Protein AF-A0A941XC63-F1 (afdb_monomer_lite)

Foldseek 3Di:
DVVVVVVVVVVVVVVPPPPVVPDDPDAAAEEEEAQVNDDDVLVQVVVLVLVVVCCVPVVHRHDSGHYYDYLLDPCQLVHQEYEYEDQPQRDDDPSSLVSLVVSLVSNHAYEYEHQNLDDDDNVVSVCVSPVPWDKDFDDCPHQLQPAPDHDDPPDDDPCVLLPRRDTWMFTDDPNATRYTYGYGHQDFDQDPVRDGHDPDDPPVSNSSSVSSNVVSSVVD

Sequence (220 aa):
MEDILKILLVVALFAFIPRWIWGQKTKQKIALLKQKGIENEKVKGYWIHLISFYNKNLGSDFARIPVWVDTADRIIFEYPFVYAESEGTPVFSPGEIHNLQEYTEAGGFLQIHNTVGKSEDFSPVLSKLFPQEKQIKIGWEHPIFNQSYKFPEDFPCLQQLYKNAPPVWGIIKEERLCIFYEEFKTEAVQKQNGETFNIQPVSEEIRKIEANIVNYAFSN

pLDDT: mean 82.33, std 14.17, range [38.78, 97.19]

Secondary structure (DSSP, 8-state):
-HHHHHHHHHHHHHHHS-GGGG-----B--EEEEBTTB--HHHHHHHHHHHHHHHHHT---B-SS-EEEETTSGGGGG-SEEEEEESSS----HHHHHHHHHHHHTT-EEEEEESS------HHHHHHH-TTSEEEE--TTSGGGSSSS---TTSPPHHHHTTSPPPPEEEEETTEEEEEEEE-----PPPTTS---------HHHHHHHHHHHHHHHH-

Radius of gyration: 21.12 Å; chains: 1; bounding box: 48×40×78 Å

Structure (mmCIF, N/CA/C/O backbone):
data_AF-A0A941XC63-F1
#
_entry.id   AF-A0A941XC63-F1
#
loop_
_atom_site.group_PDB
_atom_site.id
_atom_site.type_symbol
_atom_site.label_atom_id
_atom_site.label_alt_id
_atom_site.label_comp_id
_atom_site.label_asym_id
_atom_site.label_entity_id
_atom_site.label_seq_id
_atom_site.pdbx_PDB_ins_code
_atom_site.Cartn_x
_atom_site.Cartn_y
_atom_site.Cartn_z
_atom_site.occupancy
_atom_site.B_iso_or_equiv
_atom_site.auth_seq_id
_atom_site.auth_comp_id
_atom_site.auth_asym_id
_atom_site.auth_atom_id
_atom_site.pdbx_PDB_model_num
ATOM 1 N N . MET A 1 1 ? -11.763 -13.898 -57.794 1.00 72.50 1 MET A N 1
ATOM 2 C CA . MET A 1 1 ? -11.342 -15.109 -57.045 1.00 72.50 1 MET A CA 1
ATOM 3 C C . MET A 1 1 ? -9.988 -14.885 -56.380 1.00 72.50 1 MET A C 1
ATOM 5 O O . MET A 1 1 ? -9.853 -15.171 -55.200 1.00 72.50 1 MET A O 1
ATOM 9 N N . GLU A 1 2 ? -9.026 -14.305 -57.101 1.00 84.44 2 GLU A N 1
ATOM 10 C CA . GLU A 1 2 ? -7.686 -13.984 -56.589 1.00 84.44 2 GLU A CA 1
ATOM 11 C C . GLU A 1 2 ? -7.692 -13.030 -55.378 1.00 84.44 2 GLU A C 1
ATOM 13 O O . GLU A 1 2 ? -6.981 -13.265 -54.405 1.00 84.44 2 GLU A O 1
ATOM 18 N N . ASP A 1 3 ? -8.557 -12.011 -55.378 1.00 83.56 3 ASP A N 1
ATOM 19 C CA . ASP A 1 3 ? -8.642 -11.049 -54.266 1.00 83.56 3 ASP A CA 1
ATOM 20 C C . ASP A 1 3 ? -9.234 -11.658 -52.990 1.00 83.56 3 ASP A C 1
ATOM 22 O O . ASP A 1 3 ? -8.788 -11.362 -51.885 1.00 83.56 3 ASP A O 1
ATOM 26 N N . ILE A 1 4 ? -10.184 -12.586 -53.138 1.00 86.62 4 ILE A N 1
ATOM 27 C CA . ILE A 1 4 ? -10.767 -13.331 -52.013 1.00 86.62 4 ILE A CA 1
ATOM 28 C C . ILE A 1 4 ? -9.700 -14.234 -51.384 1.00 86.62 4 ILE A C 1
ATOM 30 O O . ILE A 1 4 ? -9.597 -14.310 -50.162 1.00 86.62 4 ILE A O 1
ATOM 34 N N . LEU A 1 5 ? -8.862 -14.868 -52.210 1.00 84.69 5 LEU A N 1
ATOM 35 C CA . LEU A 1 5 ? -7.765 -15.706 -51.733 1.00 84.69 5 LEU A CA 1
ATOM 36 C C . LEU A 1 5 ? -6.720 -14.881 -50.967 1.00 84.69 5 LEU A C 1
ATOM 38 O O . LEU A 1 5 ? -6.282 -15.311 -49.904 1.00 84.69 5 LEU A O 1
ATOM 42 N N . LYS A 1 6 ? -6.376 -13.677 -51.448 1.00 84.12 6 LYS A N 1
ATOM 43 C CA . LYS A 1 6 ? -5.461 -12.747 -50.757 1.00 84.12 6 LYS A CA 1
ATOM 44 C C . LYS A 1 6 ? -6.011 -12.305 -49.397 1.00 84.12 6 LYS A C 1
ATOM 46 O O . LYS A 1 6 ? -5.277 -12.326 -48.413 1.00 84.12 6 LYS A O 1
ATOM 51 N N . ILE A 1 7 ? -7.300 -11.967 -49.320 1.00 85.94 7 ILE A N 1
ATOM 52 C CA . ILE A 1 7 ? -7.956 -11.566 -48.063 1.00 85.94 7 ILE A CA 1
ATOM 53 C C . ILE A 1 7 ? -7.966 -12.722 -47.054 1.00 85.94 7 ILE A C 1
ATOM 55 O O . ILE A 1 7 ? -7.601 -12.525 -45.896 1.00 85.94 7 ILE A O 1
ATOM 59 N N . LEU A 1 8 ? -8.315 -13.938 -47.487 1.00 87.75 8 LEU A N 1
ATOM 60 C CA . LEU A 1 8 ? -8.303 -15.122 -46.619 1.00 87.75 8 LEU A CA 1
ATOM 61 C C . LEU A 1 8 ? -6.898 -15.438 -46.090 1.00 87.75 8 LEU A C 1
ATOM 63 O O . LEU A 1 8 ? -6.756 -15.832 -44.935 1.00 87.75 8 LEU A O 1
ATOM 67 N N . LEU A 1 9 ? -5.862 -15.209 -46.900 1.00 85.62 9 LEU A N 1
ATOM 68 C CA . LEU A 1 9 ? -4.466 -15.405 -46.508 1.00 85.62 9 LEU A CA 1
ATOM 69 C C . LEU A 1 9 ? -4.024 -14.393 -45.437 1.00 85.62 9 LEU A C 1
ATOM 71 O O . LEU A 1 9 ? -3.363 -14.773 -44.474 1.00 85.62 9 LEU A O 1
ATOM 75 N N . VAL A 1 10 ? -4.447 -13.129 -45.545 1.00 83.81 10 VAL A N 1
ATOM 76 C CA . VAL A 1 10 ? -4.176 -12.093 -44.530 1.00 83.81 10 VAL A CA 1
ATOM 77 C C . VAL A 1 10 ? -4.929 -12.375 -43.226 1.00 83.81 10 VAL A C 1
ATOM 79 O O . VAL A 1 10 ? -4.343 -12.279 -42.150 1.00 83.81 10 VAL A O 1
ATOM 82 N N . VAL A 1 11 ? -6.200 -12.780 -43.295 1.00 84.75 11 VAL A N 1
ATOM 83 C CA . VAL A 1 11 ? -6.981 -13.151 -42.101 1.00 84.75 11 VAL A CA 1
ATOM 84 C C . VAL A 1 11 ? -6.388 -14.383 -41.416 1.00 84.75 11 VAL A C 1
ATOM 86 O O . VAL A 1 11 ? -6.258 -14.392 -40.194 1.00 84.75 11 VAL A O 1
ATOM 89 N N . ALA A 1 12 ? -5.962 -15.391 -42.183 1.00 83.00 12 ALA A N 1
ATOM 90 C CA . ALA A 1 12 ? -5.259 -16.551 -41.645 1.00 83.00 12 ALA A CA 1
ATOM 91 C C . ALA A 1 12 ? -3.939 -16.140 -40.973 1.00 83.00 12 ALA A C 1
ATOM 93 O O . ALA A 1 12 ? -3.675 -16.559 -39.850 1.00 83.00 12 ALA A O 1
ATOM 94 N N . LEU A 1 13 ? -3.150 -15.254 -41.589 1.00 79.62 13 LEU A N 1
ATOM 95 C CA . LEU A 1 13 ? -1.926 -14.731 -40.975 1.00 79.62 13 LEU A CA 1
ATOM 96 C C . LEU A 1 13 ? -2.207 -14.074 -39.615 1.00 79.62 13 LEU A C 1
ATOM 98 O O . LEU A 1 13 ? -1.522 -14.392 -38.652 1.00 79.62 13 LEU A O 1
ATOM 102 N N . PHE A 1 14 ? -3.249 -13.249 -39.482 1.00 73.94 14 PHE A N 1
ATOM 103 C CA . PHE A 1 14 ? -3.604 -12.641 -38.190 1.00 73.94 14 PHE A CA 1
ATOM 104 C C . PHE A 1 14 ? -4.237 -13.613 -37.181 1.00 73.94 14 PHE A C 1
ATOM 106 O O . PHE A 1 14 ? -4.051 -13.437 -35.978 1.00 73.94 14 PHE A O 1
ATOM 113 N N . ALA A 1 15 ? -4.944 -14.650 -37.638 1.00 76.19 15 ALA A N 1
ATOM 114 C CA . ALA A 1 15 ? -5.526 -15.680 -36.773 1.00 76.19 15 ALA A CA 1
ATOM 115 C C . ALA A 1 15 ? -4.481 -16.667 -36.221 1.00 76.19 15 ALA A C 1
ATOM 117 O O . ALA A 1 15 ? -4.692 -17.243 -35.153 1.00 76.19 15 ALA A O 1
ATOM 118 N N . PHE A 1 16 ? -3.359 -16.846 -36.930 1.00 73.00 16 PHE A N 1
ATOM 119 C CA . PHE A 1 16 ? -2.284 -17.773 -36.564 1.00 73.00 16 PHE A CA 1
ATOM 120 C C . PHE A 1 16 ? -1.022 -17.098 -36.012 1.00 73.00 16 PHE A C 1
ATOM 122 O O . PHE A 1 16 ? -0.114 -17.818 -35.596 1.00 73.00 16 PHE A O 1
ATOM 129 N N . ILE A 1 17 ? -0.944 -15.760 -35.942 1.00 73.25 17 ILE A N 1
ATOM 130 C C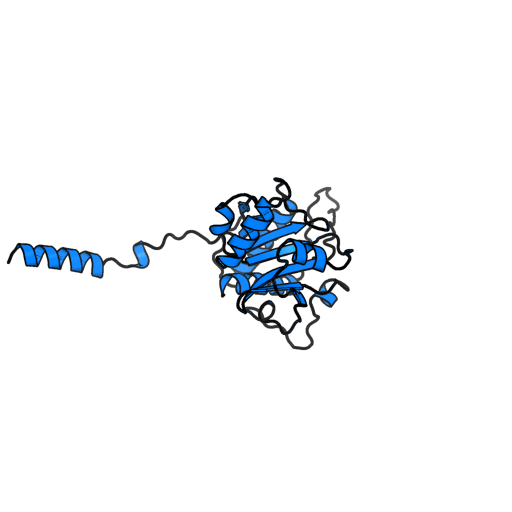A . ILE A 1 17 ? 0.101 -15.099 -35.143 1.00 73.25 17 ILE A CA 1
ATOM 131 C C . ILE A 1 17 ? -0.113 -15.515 -33.679 1.00 73.25 17 ILE A C 1
ATOM 133 O O . ILE A 1 17 ? -1.158 -15.200 -33.100 1.00 73.25 17 ILE A O 1
ATOM 137 N N . PRO A 1 18 ? 0.848 -16.216 -33.049 1.00 70.31 18 PRO A N 1
ATOM 138 C CA . PRO A 1 18 ? 0.725 -16.587 -31.652 1.00 70.31 18 PRO A CA 1
ATOM 139 C C . PRO A 1 18 ? 0.557 -15.317 -30.819 1.00 70.31 18 PRO A C 1
ATOM 141 O O . PRO A 1 18 ? 1.455 -14.475 -30.772 1.00 70.31 18 PRO A O 1
ATOM 144 N N . ARG A 1 19 ? -0.579 -15.190 -30.122 1.00 60.25 19 ARG A N 1
ATOM 145 C CA . ARG A 1 19 ? -0.866 -14.067 -29.207 1.00 60.25 19 ARG A CA 1
ATOM 146 C C . ARG A 1 19 ? 0.222 -13.856 -28.143 1.00 60.25 19 ARG A C 1
ATOM 148 O O . ARG A 1 19 ? 0.289 -12.796 -27.537 1.00 60.25 19 ARG A O 1
ATOM 155 N N . TRP A 1 20 ? 1.096 -14.840 -27.937 1.00 61.03 20 TRP A N 1
ATOM 156 C CA . TRP A 1 20 ? 2.243 -14.771 -27.033 1.00 61.03 20 TRP A CA 1
ATOM 157 C C . TRP A 1 20 ? 3.394 -13.890 -27.545 1.00 61.03 20 TRP A C 1
ATOM 159 O O . TRP A 1 20 ? 4.229 -13.485 -26.743 1.00 61.03 20 TRP A O 1
ATOM 169 N N . ILE A 1 21 ? 3.441 -13.556 -28.843 1.00 60.66 21 ILE A N 1
ATOM 170 C CA . ILE A 1 21 ? 4.484 -12.685 -29.421 1.00 60.66 21 ILE A CA 1
ATOM 171 C C . ILE A 1 21 ? 4.270 -11.209 -29.032 1.00 60.66 21 ILE A C 1
ATOM 173 O O . ILE A 1 21 ? 5.222 -10.433 -29.017 1.00 60.66 21 ILE A O 1
ATOM 177 N N . TRP A 1 22 ? 3.050 -10.816 -28.653 1.00 57.00 22 TRP A N 1
ATOM 178 C CA . TRP A 1 22 ? 2.721 -9.436 -28.268 1.00 57.00 22 TRP A CA 1
ATOM 179 C C . TRP A 1 22 ? 2.687 -9.176 -26.760 1.00 57.00 22 TRP A C 1
ATOM 181 O O . TRP A 1 22 ? 2.386 -8.060 -26.341 1.00 57.00 22 TRP A O 1
ATOM 191 N N . GLY A 1 23 ? 3.037 -10.159 -25.929 1.00 52.00 23 GLY A N 1
ATOM 192 C CA . GLY A 1 23 ? 3.236 -9.909 -24.507 1.00 52.00 23 GLY A CA 1
ATOM 193 C C . GLY A 1 23 ? 4.538 -9.145 -24.289 1.00 52.00 23 GLY A C 1
ATOM 194 O O . GLY A 1 23 ? 5.608 -9.756 -24.261 1.00 52.00 23 GLY A O 1
ATOM 195 N N . GLN A 1 24 ? 4.479 -7.823 -24.109 1.00 55.12 24 GLN A N 1
ATOM 196 C CA . GLN A 1 24 ? 5.607 -7.121 -23.502 1.00 55.12 24 GLN A CA 1
ATOM 197 C C . GLN A 1 24 ? 5.815 -7.719 -22.107 1.00 55.12 24 GLN A C 1
ATOM 199 O O . GLN A 1 24 ? 4.950 -7.614 -21.242 1.00 55.12 24 GLN A O 1
ATOM 204 N N . LYS A 1 25 ? 6.962 -8.366 -21.874 1.00 56.31 25 LYS A N 1
ATOM 205 C CA . LYS A 1 25 ? 7.392 -8.770 -20.527 1.00 56.31 25 LYS A CA 1
ATOM 206 C C . LYS A 1 25 ? 7.858 -7.537 -19.747 1.00 56.31 25 LYS A C 1
ATOM 208 O O . LYS A 1 25 ? 9.024 -7.434 -19.367 1.00 56.31 25 LYS A O 1
ATOM 213 N N . THR A 1 26 ? 6.979 -6.561 -19.555 1.00 71.31 26 THR A N 1
ATOM 214 C CA . THR A 1 26 ? 7.219 -5.471 -18.613 1.00 71.31 26 THR A CA 1
ATOM 215 C C . THR A 1 26 ? 6.869 -5.985 -17.230 1.00 71.31 26 THR A C 1
ATOM 217 O O . THR A 1 26 ? 5.712 -6.275 -16.942 1.00 71.31 26 THR A O 1
ATOM 220 N N . LYS A 1 27 ? 7.885 -6.128 -16.377 1.00 84.00 27 LYS A N 1
ATOM 221 C CA . LYS A 1 27 ? 7.674 -6.477 -14.973 1.00 84.00 27 LYS A CA 1
ATOM 222 C C . LYS A 1 27 ? 6.834 -5.395 -14.301 1.00 84.00 27 LYS A C 1
ATOM 224 O O . LYS A 1 27 ? 7.144 -4.209 -14.446 1.00 84.00 27 LYS A O 1
ATOM 229 N N . GLN A 1 28 ? 5.836 -5.810 -13.530 1.00 90.12 28 GLN A N 1
ATOM 230 C CA . GLN A 1 28 ? 5.008 -4.901 -12.744 1.00 90.12 28 GLN A CA 1
ATOM 231 C C . GLN A 1 28 ? 5.878 -4.151 -11.731 1.00 90.12 28 GLN A C 1
ATOM 233 O O . GLN A 1 28 ? 6.737 -4.755 -11.088 1.00 90.12 28 GLN A O 1
ATOM 238 N N . LYS A 1 29 ? 5.687 -2.843 -11.567 1.00 94.00 29 LYS A N 1
ATOM 239 C CA . LYS A 1 29 ? 6.445 -2.058 -10.581 1.00 94.00 29 LYS A CA 1
ATOM 240 C C . LYS A 1 29 ? 5.560 -1.691 -9.397 1.00 94.00 29 LYS A C 1
ATOM 242 O O . LYS A 1 29 ? 4.357 -1.508 -9.561 1.00 94.00 29 LYS A O 1
ATOM 247 N N . ILE A 1 30 ? 6.189 -1.570 -8.232 1.00 96.19 30 ILE A N 1
ATOM 248 C CA . ILE A 1 30 ? 5.598 -0.957 -7.042 1.00 96.19 30 ILE A CA 1
ATOM 249 C C . ILE A 1 30 ? 5.903 0.539 -7.082 1.00 96.19 30 ILE A C 1
ATOM 251 O O . ILE A 1 30 ? 7.067 0.912 -7.264 1.00 96.19 30 ILE A O 1
ATOM 255 N N . ALA A 1 31 ? 4.878 1.371 -6.916 1.00 97.19 31 ALA A N 1
ATOM 256 C CA . ALA A 1 31 ? 5.024 2.817 -6.855 1.00 97.19 31 ALA A CA 1
ATOM 257 C C . ALA A 1 31 ? 5.105 3.305 -5.404 1.00 97.19 31 ALA A C 1
ATOM 259 O O . ALA A 1 31 ? 4.339 2.872 -4.544 1.00 97.19 31 ALA A O 1
ATOM 260 N N . LEU A 1 32 ? 6.039 4.216 -5.147 1.00 96.44 32 LEU A N 1
ATOM 261 C CA . LEU A 1 32 ? 6.250 4.882 -3.869 1.00 96.44 32 LEU A CA 1
ATOM 262 C C . LEU A 1 32 ? 5.914 6.357 -4.032 1.00 96.44 32 LEU A C 1
ATOM 264 O O . LEU A 1 32 ? 6.438 7.022 -4.929 1.00 96.44 32 LEU A O 1
ATOM 268 N N . LEU A 1 33 ? 5.054 6.869 -3.166 1.00 94.19 33 LEU A N 1
ATOM 269 C CA . LEU A 1 33 ? 4.622 8.253 -3.205 1.00 94.19 33 LEU A CA 1
ATOM 270 C C . LEU A 1 33 ? 5.709 9.169 -2.639 1.00 94.19 33 LEU A C 1
ATOM 272 O O . LEU A 1 33 ? 6.195 8.961 -1.524 1.00 94.19 33 LEU A O 1
ATOM 276 N N . LYS A 1 34 ? 6.073 10.206 -3.392 1.00 92.38 34 LYS A N 1
ATOM 277 C CA . LYS A 1 34 ? 6.921 11.294 -2.902 1.00 92.38 34 LYS A CA 1
ATOM 278 C C . LYS A 1 34 ? 6.133 12.141 -1.913 1.00 92.38 34 LYS A C 1
ATOM 280 O O . LYS A 1 34 ? 5.090 12.692 -2.251 1.00 92.38 34 LYS A O 1
ATOM 285 N N . GLN A 1 35 ? 6.663 12.319 -0.710 1.00 81.62 35 GLN A N 1
ATOM 286 C CA . GLN A 1 35 ? 6.082 13.249 0.257 1.00 81.62 35 GLN A CA 1
ATOM 287 C C . GLN A 1 35 ? 6.671 14.636 0.022 1.00 81.62 35 GLN A C 1
ATOM 289 O O . GLN A 1 35 ? 7.868 14.840 0.222 1.00 81.62 35 GLN A O 1
ATOM 294 N N . LYS A 1 36 ? 5.847 15.595 -0.421 1.00 80.50 36 LYS A N 1
ATOM 295 C CA . LYS A 1 36 ? 6.289 16.969 -0.745 1.00 80.50 36 LYS A CA 1
ATOM 296 C C . LYS A 1 36 ? 7.478 16.992 -1.723 1.00 80.50 36 LYS A C 1
ATOM 298 O O . LYS A 1 36 ? 8.416 17.769 -1.553 1.00 80.50 36 LYS A O 1
ATOM 303 N N . GLY A 1 37 ? 7.464 16.092 -2.710 1.00 83.62 37 GLY A N 1
ATOM 304 C CA . GLY A 1 37 ? 8.530 15.936 -3.706 1.00 83.62 37 GLY A CA 1
ATOM 305 C C . GLY A 1 37 ? 9.797 15.219 -3.215 1.00 83.62 37 GLY A C 1
ATOM 306 O O . GLY A 1 37 ? 10.745 15.081 -3.987 1.00 83.62 37 GLY A O 1
ATOM 307 N N . ILE A 1 38 ? 9.836 14.748 -1.963 1.00 86.44 38 ILE A N 1
ATOM 308 C CA . ILE A 1 38 ? 11.013 14.108 -1.362 1.00 86.44 38 ILE A CA 1
ATOM 309 C C . ILE A 1 38 ? 10.945 12.586 -1.533 1.00 86.44 38 ILE A C 1
ATOM 311 O O . ILE A 1 38 ? 9.939 11.948 -1.224 1.00 86.44 38 ILE A O 1
ATOM 315 N N . GLU A 1 39 ? 12.054 12.007 -1.996 1.00 91.75 39 GLU A N 1
ATOM 316 C CA . GLU A 1 39 ? 12.274 10.562 -2.090 1.00 91.75 39 GLU A CA 1
ATOM 317 C C . GLU A 1 39 ? 12.935 10.046 -0.802 1.00 91.75 39 GLU A C 1
ATOM 319 O O . GLU A 1 39 ? 14.005 10.513 -0.406 1.00 91.75 39 GLU A O 1
ATOM 324 N N . ASN A 1 40 ? 12.311 9.070 -0.139 1.00 88.06 40 ASN A N 1
ATOM 325 C CA . ASN A 1 40 ? 12.832 8.470 1.091 1.00 88.06 40 ASN A CA 1
ATOM 326 C C . ASN A 1 40 ? 13.582 7.158 0.788 1.00 88.06 40 ASN A C 1
ATOM 328 O O . ASN A 1 40 ? 12.980 6.091 0.649 1.00 88.06 40 ASN A O 1
ATOM 332 N N . GLU A 1 41 ? 14.917 7.207 0.721 1.00 86.62 41 GLU A N 1
ATOM 333 C CA . GLU A 1 41 ? 15.747 6.028 0.406 1.00 86.62 41 GLU A CA 1
ATOM 334 C C . GLU A 1 41 ? 15.572 4.865 1.403 1.00 86.62 41 GLU A C 1
ATOM 336 O O . GLU A 1 41 ? 15.757 3.705 1.030 1.00 86.62 41 GLU A O 1
ATOM 341 N N . LYS A 1 42 ? 15.143 5.127 2.648 1.00 83.81 42 LYS A N 1
ATOM 342 C CA . LYS A 1 42 ? 14.830 4.055 3.610 1.00 83.81 42 LYS A CA 1
ATOM 343 C C . LYS A 1 42 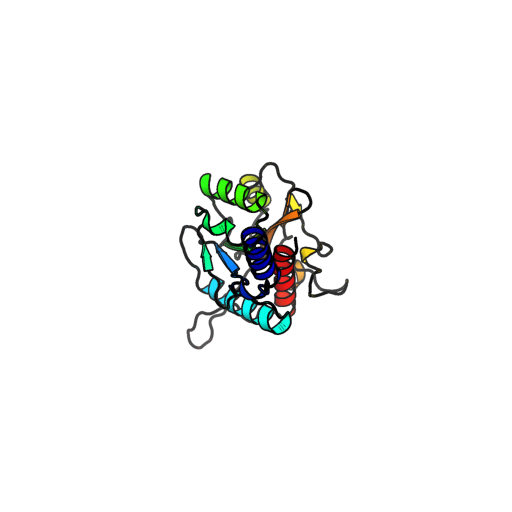? 13.599 3.261 3.173 1.00 83.81 42 LYS A C 1
ATOM 345 O O . LYS A 1 42 ? 13.627 2.032 3.190 1.00 83.81 42 LYS A O 1
ATOM 350 N N . VAL A 1 43 ? 12.553 3.958 2.725 1.00 87.38 43 VAL A N 1
ATOM 351 C CA . VAL A 1 43 ? 11.324 3.348 2.189 1.00 87.38 43 VAL A CA 1
ATOM 352 C C . VAL A 1 43 ? 11.631 2.569 0.914 1.00 87.38 43 VAL A C 1
ATOM 354 O O . VAL A 1 43 ? 11.171 1.448 0.734 1.00 87.38 43 VAL A O 1
ATOM 357 N N . LYS A 1 44 ? 12.483 3.099 0.040 1.00 90.25 44 LYS A N 1
ATOM 358 C CA . LYS A 1 44 ? 12.931 2.355 -1.143 1.00 90.25 44 LYS A CA 1
ATOM 359 C C . LYS A 1 44 ? 13.680 1.073 -0.773 1.00 90.25 44 LYS A C 1
ATOM 361 O O . LYS A 1 44 ? 13.407 0.021 -1.350 1.00 90.25 44 LYS A O 1
ATOM 366 N N . GLY A 1 45 ? 14.571 1.135 0.218 1.00 87.44 45 GLY A N 1
ATOM 367 C CA . GLY A 1 45 ? 15.247 -0.039 0.774 1.00 87.44 45 GLY A CA 1
ATOM 368 C C . GLY A 1 45 ? 14.266 -1.089 1.306 1.00 87.44 45 GLY A C 1
ATOM 369 O O . GLY A 1 45 ? 14.404 -2.265 0.968 1.00 87.44 45 GLY A O 1
ATOM 370 N N . TYR A 1 46 ? 13.239 -0.667 2.057 1.00 86.50 46 TYR A N 1
ATOM 371 C CA . TYR A 1 46 ? 12.135 -1.528 2.517 1.00 86.50 46 TYR A CA 1
ATOM 372 C C . TYR A 1 46 ? 11.556 -2.370 1.390 1.00 86.50 46 TYR A C 1
ATOM 374 O O . TYR A 1 46 ? 11.518 -3.601 1.445 1.00 86.50 46 TYR A O 1
ATOM 382 N N . TRP A 1 47 ? 11.136 -1.669 0.340 1.00 91.81 47 TRP A N 1
ATOM 383 C CA . TRP A 1 47 ? 10.366 -2.239 -0.741 1.00 91.81 47 TRP A CA 1
ATOM 384 C C . TRP A 1 47 ? 11.223 -3.134 -1.619 1.00 91.81 47 TRP A C 1
ATOM 386 O O . TRP A 1 47 ? 10.734 -4.161 -2.070 1.00 91.81 47 TRP A O 1
ATOM 396 N N . ILE A 1 48 ? 12.518 -2.849 -1.777 1.00 92.31 48 ILE A N 1
ATOM 397 C CA . ILE A 1 48 ? 13.452 -3.783 -2.423 1.00 92.31 48 ILE A CA 1
ATOM 398 C C . ILE A 1 48 ? 13.483 -5.127 -1.674 1.00 92.31 48 ILE A C 1
ATOM 400 O O . ILE A 1 48 ? 13.467 -6.190 -2.304 1.00 92.31 48 ILE A O 1
ATOM 404 N N . HIS A 1 49 ? 13.494 -5.110 -0.336 1.00 89.94 49 HIS A N 1
ATOM 405 C CA . HIS A 1 49 ? 13.471 -6.338 0.461 1.00 89.94 49 HIS A CA 1
ATOM 406 C C . HIS A 1 49 ? 12.131 -7.080 0.365 1.00 89.94 49 HIS A C 1
ATOM 408 O O . HIS A 1 49 ? 12.140 -8.304 0.200 1.00 89.94 49 HIS A O 1
ATOM 414 N N . LEU A 1 50 ? 11.000 -6.370 0.420 1.00 91.69 50 LEU A N 1
ATOM 415 C CA . LEU A 1 50 ? 9.667 -6.963 0.261 1.00 91.69 50 LEU A CA 1
ATOM 416 C C . LEU A 1 50 ? 9.450 -7.541 -1.139 1.00 91.69 50 LEU A C 1
ATOM 418 O O . LEU A 1 50 ? 9.079 -8.702 -1.268 1.00 91.69 50 LEU A O 1
ATOM 422 N N . ILE A 1 51 ? 9.791 -6.797 -2.191 1.00 93.81 51 ILE A N 1
ATOM 423 C CA . ILE A 1 51 ? 9.726 -7.262 -3.583 1.00 93.81 51 ILE A CA 1
ATOM 424 C C . ILE A 1 51 ? 10.569 -8.526 -3.773 1.00 93.81 51 ILE A C 1
ATOM 426 O O . ILE A 1 51 ? 10.126 -9.486 -4.404 1.00 93.81 51 ILE A O 1
ATOM 430 N N . SER A 1 52 ? 11.783 -8.553 -3.214 1.00 92.50 52 SER A N 1
ATOM 431 C CA . SER A 1 52 ? 12.638 -9.744 -3.244 1.00 92.50 52 SER A CA 1
ATOM 432 C C . SER A 1 52 ? 11.968 -10.936 -2.554 1.00 92.50 52 SER A C 1
ATOM 434 O O . SER A 1 52 ? 11.979 -12.049 -3.084 1.00 92.50 52 SER A O 1
ATOM 436 N N . PHE A 1 53 ? 11.332 -10.701 -1.403 1.00 92.88 53 PHE A N 1
ATOM 437 C CA . PHE A 1 53 ? 10.565 -11.717 -0.690 1.00 92.88 53 PHE A CA 1
ATOM 438 C C . PHE A 1 53 ? 9.364 -12.216 -1.511 1.00 92.88 53 PHE A C 1
ATOM 440 O O . PHE A 1 53 ? 9.198 -13.431 -1.626 1.00 92.88 53 PHE A O 1
ATOM 447 N N . TYR A 1 54 ? 8.579 -11.335 -2.134 1.00 93.69 54 TYR A N 1
ATOM 448 C CA . TYR A 1 54 ? 7.420 -11.715 -2.954 1.00 93.69 54 TYR A CA 1
ATOM 449 C C . TYR A 1 54 ? 7.842 -12.530 -4.174 1.00 93.69 54 TYR A C 1
ATOM 451 O O . TYR A 1 54 ? 7.379 -13.653 -4.362 1.00 93.69 54 TYR A O 1
ATOM 459 N N . ASN A 1 55 ? 8.805 -12.027 -4.947 1.00 94.19 55 ASN A N 1
ATOM 460 C CA . ASN A 1 55 ? 9.294 -12.717 -6.139 1.00 94.19 55 ASN A CA 1
ATOM 461 C C . ASN A 1 55 ? 9.871 -14.102 -5.806 1.00 94.19 55 ASN A C 1
ATOM 463 O O . ASN A 1 55 ? 9.703 -15.045 -6.575 1.00 94.19 55 ASN A O 1
ATOM 467 N N . LYS A 1 56 ? 10.543 -14.245 -4.654 1.00 94.44 56 LYS A N 1
ATOM 468 C CA . LYS A 1 56 ? 11.125 -15.522 -4.224 1.00 94.44 56 LYS A CA 1
ATOM 469 C C . LYS A 1 56 ? 10.080 -16.518 -3.718 1.00 94.44 56 LYS A C 1
ATOM 471 O O . LYS A 1 56 ? 10.176 -17.693 -4.053 1.00 94.44 56 LYS A O 1
ATOM 476 N N . ASN A 1 57 ? 9.150 -16.084 -2.867 1.00 94.06 57 ASN A N 1
ATOM 477 C CA . ASN A 1 57 ? 8.282 -17.000 -2.115 1.00 94.06 57 ASN A CA 1
ATOM 478 C C . ASN A 1 57 ? 6.891 -17.179 -2.731 1.00 94.06 57 ASN A C 1
ATOM 480 O O . ASN A 1 57 ? 6.243 -18.182 -2.453 1.00 94.06 57 ASN A O 1
ATOM 484 N N . LEU A 1 58 ? 6.440 -16.231 -3.554 1.00 91.50 58 LEU A N 1
ATOM 485 C CA . LEU A 1 58 ? 5.131 -16.260 -4.212 1.00 91.50 58 LEU A CA 1
ATOM 486 C C . LEU A 1 58 ? 5.227 -16.428 -5.731 1.00 91.50 58 LEU A C 1
ATOM 488 O O . LEU A 1 58 ? 4.205 -16.563 -6.395 1.00 91.50 58 LEU A O 1
ATOM 492 N N . GLY A 1 59 ? 6.438 -16.401 -6.297 1.00 89.94 59 GLY A N 1
ATOM 493 C CA . GLY A 1 59 ? 6.629 -16.448 -7.747 1.00 89.94 59 GLY A CA 1
ATOM 494 C C . GLY A 1 59 ? 6.115 -15.201 -8.472 1.00 89.94 59 GLY A C 1
ATOM 495 O O . GLY A 1 59 ? 5.897 -15.253 -9.681 1.00 89.94 59 GLY A O 1
ATOM 496 N N . SER A 1 60 ? 5.917 -14.089 -7.754 1.00 90.75 60 SER A N 1
ATOM 497 C CA . SER A 1 60 ? 5.572 -12.795 -8.346 1.00 90.75 60 SER A CA 1
ATOM 498 C C . SER A 1 60 ? 6.645 -12.340 -9.348 1.00 90.75 60 SER A C 1
ATOM 500 O O . SER A 1 60 ? 7.818 -12.704 -9.232 1.00 90.75 60 SER A O 1
ATOM 502 N N . ASP A 1 61 ? 6.258 -11.514 -10.325 1.00 90.75 61 ASP A N 1
ATOM 503 C CA . ASP A 1 61 ? 7.173 -10.970 -11.342 1.00 90.75 61 ASP A CA 1
ATOM 504 C C . ASP A 1 61 ? 7.334 -9.446 -11.227 1.00 90.75 61 ASP A C 1
ATOM 506 O O . ASP A 1 61 ? 7.324 -8.709 -12.217 1.00 90.75 61 ASP A O 1
ATOM 510 N N . PHE A 1 62 ? 7.485 -8.949 -9.997 1.00 94.62 62 PHE A N 1
ATOM 511 C CA . PHE A 1 62 ? 7.713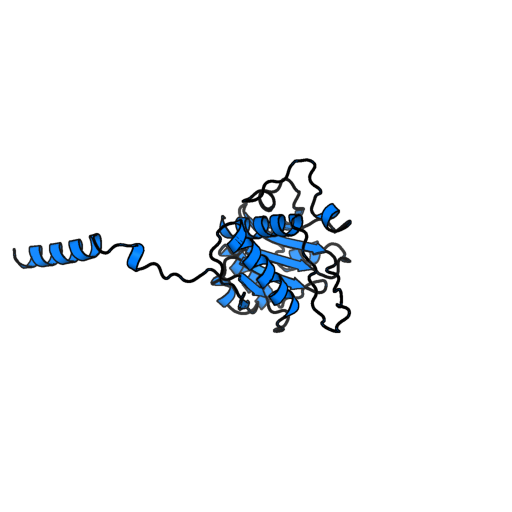 -7.527 -9.767 1.00 94.62 62 PHE A CA 1
ATOM 512 C C . PHE A 1 62 ? 9.120 -7.105 -10.213 1.00 94.62 62 PHE A C 1
ATOM 514 O O . PHE A 1 62 ? 10.112 -7.836 -10.068 1.00 94.62 62 PHE A O 1
ATOM 521 N N . ALA A 1 63 ? 9.241 -5.881 -10.722 1.00 96.12 63 ALA A N 1
ATOM 522 C CA . ALA A 1 63 ? 10.522 -5.235 -10.950 1.00 96.12 63 ALA A CA 1
ATOM 523 C C . ALA A 1 63 ? 11.247 -5.065 -9.613 1.00 96.12 63 ALA A C 1
ATOM 525 O O . ALA A 1 63 ? 10.659 -4.618 -8.638 1.00 96.12 63 ALA A O 1
ATOM 526 N N . ARG A 1 64 ? 12.543 -5.398 -9.572 1.00 94.31 64 ARG A N 1
ATOM 527 C CA . ARG A 1 64 ? 13.331 -5.444 -8.324 1.00 94.31 64 ARG A CA 1
ATOM 528 C C . ARG A 1 64 ? 13.448 -4.103 -7.600 1.00 94.31 64 ARG A C 1
ATOM 530 O O . ARG A 1 64 ? 13.749 -4.091 -6.414 1.00 94.31 64 ARG A O 1
ATOM 537 N N . ILE A 1 65 ? 13.299 -3.004 -8.333 1.00 94.56 65 ILE A N 1
ATOM 538 C CA . ILE A 1 65 ? 13.452 -1.647 -7.821 1.00 94.56 65 ILE A CA 1
ATOM 539 C C . ILE A 1 65 ? 12.093 -0.959 -7.978 1.00 94.56 65 ILE A C 1
ATOM 541 O O . ILE A 1 65 ? 11.570 -0.946 -9.100 1.00 94.56 65 ILE A O 1
ATOM 545 N N . PRO A 1 66 ? 11.518 -0.421 -6.890 1.00 96.12 66 PRO A N 1
ATOM 546 C CA . PRO A 1 66 ? 10.284 0.344 -6.968 1.00 96.12 66 PRO A CA 1
ATOM 547 C C . PRO A 1 66 ? 10.530 1.693 -7.659 1.00 96.12 66 PRO A C 1
ATOM 549 O O . PRO A 1 66 ? 11.673 2.119 -7.841 1.00 96.12 66 PRO A O 1
ATOM 552 N N . VAL A 1 67 ? 9.459 2.372 -8.047 1.00 96.75 67 VAL A N 1
ATOM 553 C CA . VAL A 1 67 ? 9.524 3.680 -8.711 1.00 96.75 67 VAL A CA 1
ATOM 554 C C . VAL A 1 67 ? 8.911 4.754 -7.841 1.00 96.75 67 VAL A C 1
ATOM 556 O O . VAL A 1 67 ? 7.953 4.494 -7.124 1.00 96.75 67 VAL A O 1
ATOM 559 N N . TRP A 1 68 ? 9.455 5.962 -7.916 1.00 97.00 68 TRP A N 1
ATOM 560 C CA . TRP A 1 68 ? 8.865 7.111 -7.250 1.00 97.00 68 TRP A CA 1
ATOM 561 C C . TRP A 1 68 ? 7.844 7.790 -8.149 1.00 97.00 68 TRP A C 1
ATOM 563 O O . TRP A 1 68 ? 8.115 8.025 -9.327 1.00 97.00 68 TRP A O 1
ATOM 573 N N . VAL A 1 69 ? 6.707 8.145 -7.566 1.00 96.12 69 VAL A N 1
ATOM 574 C CA . VAL A 1 69 ? 5.631 8.890 -8.218 1.00 96.12 69 VAL A CA 1
ATOM 575 C C . VAL A 1 69 ? 5.250 10.086 -7.359 1.00 96.12 69 VAL A C 1
ATOM 577 O O . VAL A 1 69 ? 5.380 10.049 -6.136 1.00 96.12 69 VAL A O 1
ATOM 580 N N . ASP A 1 70 ? 4.813 11.162 -7.998 1.00 93.19 70 ASP A N 1
ATOM 581 C CA . ASP A 1 70 ? 4.308 12.339 -7.300 1.00 93.19 70 ASP A CA 1
ATOM 582 C C . ASP A 1 70 ? 2.781 12.274 -7.213 1.00 93.19 70 ASP A C 1
ATOM 584 O O . ASP A 1 70 ? 2.122 11.877 -8.174 1.00 93.19 70 ASP A O 1
ATOM 588 N N . THR A 1 71 ? 2.215 12.664 -6.071 1.00 88.50 71 THR A N 1
ATOM 589 C CA . THR A 1 71 ? 0.765 12.653 -5.842 1.00 88.50 71 THR A CA 1
ATOM 590 C C . THR A 1 71 ? 0.013 13.553 -6.818 1.00 88.50 71 THR A C 1
ATOM 592 O O . THR A 1 71 ? -1.146 13.282 -7.121 1.00 88.50 71 THR A O 1
ATOM 595 N N . ALA A 1 72 ? 0.643 14.621 -7.314 1.00 89.38 72 ALA A N 1
ATOM 596 C CA . ALA A 1 72 ? 0.035 15.530 -8.282 1.00 89.38 72 ALA A CA 1
ATOM 597 C C . ALA A 1 72 ? 0.148 15.036 -9.738 1.00 89.38 72 ALA A C 1
ATOM 599 O O . ALA A 1 72 ? -0.493 15.599 -10.627 1.00 89.38 72 ALA A O 1
ATOM 600 N N . ASP A 1 73 ? 0.963 14.011 -9.999 1.00 93.00 73 ASP A N 1
ATOM 601 C CA . ASP A 1 73 ? 1.206 13.496 -11.343 1.00 93.00 73 ASP A CA 1
ATOM 602 C C . ASP A 1 73 ? 0.158 12.435 -11.725 1.00 93.00 73 ASP A C 1
ATOM 604 O O . ASP A 1 73 ? -0.252 11.592 -10.925 1.00 93.00 73 ASP A O 1
ATOM 608 N N . ARG A 1 74 ? -0.270 12.449 -12.989 1.00 94.00 74 ARG A N 1
ATOM 609 C CA . ARG A 1 74 ? -1.162 11.438 -13.573 1.00 94.00 74 ARG A CA 1
ATOM 610 C C . ARG A 1 74 ? -0.457 10.101 -13.795 1.00 94.00 74 ARG A C 1
ATOM 612 O O . ARG A 1 74 ? -1.130 9.106 -14.048 1.00 94.00 74 ARG A O 1
ATOM 619 N N . ILE A 1 75 ? 0.867 10.041 -13.655 1.00 94.31 75 ILE A N 1
ATOM 620 C CA . ILE A 1 75 ? 1.625 8.789 -13.741 1.00 94.31 75 ILE A CA 1
ATOM 621 C C . ILE A 1 75 ? 1.191 7.756 -12.688 1.00 94.31 75 ILE A C 1
ATOM 623 O O . ILE A 1 75 ? 1.379 6.562 -12.900 1.00 94.31 75 ILE A O 1
ATOM 627 N N . ILE A 1 76 ? 0.569 8.174 -11.572 1.00 94.88 76 ILE A N 1
ATOM 628 C CA . ILE A 1 76 ? 0.066 7.240 -10.548 1.00 94.88 76 ILE A CA 1
ATOM 629 C C . ILE A 1 76 ? -0.942 6.232 -11.121 1.00 94.88 76 ILE A C 1
ATOM 631 O O . ILE A 1 76 ? -0.990 5.099 -10.661 1.00 94.88 76 ILE A O 1
ATOM 635 N N . PHE A 1 77 ? -1.679 6.599 -12.176 1.00 95.56 77 PHE A N 1
ATOM 636 C CA . PHE A 1 77 ? -2.674 5.740 -12.828 1.00 95.56 77 PHE A CA 1
ATOM 637 C C . PHE A 1 77 ? -2.049 4.576 -13.611 1.00 95.56 77 PHE A C 1
ATOM 639 O O . PHE A 1 77 ? -2.753 3.642 -13.987 1.00 95.56 77 PHE A O 1
ATOM 646 N N . GLU A 1 78 ? -0.735 4.596 -13.848 1.00 94.38 78 GLU A N 1
ATOM 647 C CA . GLU A 1 78 ? -0.011 3.468 -14.446 1.00 94.38 78 GLU A CA 1
ATOM 648 C C . GLU A 1 78 ? 0.291 2.355 -13.427 1.00 94.38 78 GLU A C 1
ATOM 650 O O . GLU A 1 78 ? 0.756 1.274 -13.802 1.00 94.38 78 GLU A O 1
ATOM 655 N N . TYR A 1 79 ? 0.042 2.601 -12.137 1.00 95.38 79 TYR A N 1
ATOM 656 C CA . TYR A 1 79 ? 0.376 1.688 -11.053 1.00 95.38 79 TYR A CA 1
ATOM 657 C C . TYR A 1 79 ? -0.882 1.337 -10.257 1.00 95.38 79 TYR A C 1
ATOM 659 O O . TYR A 1 79 ? -1.424 2.203 -9.589 1.00 95.38 79 TYR A O 1
ATOM 667 N N . PRO A 1 80 ? -1.337 0.074 -10.245 1.00 94.44 80 PRO A N 1
ATOM 668 C CA . PRO A 1 80 ? -2.532 -0.322 -9.491 1.00 94.44 80 PRO A CA 1
ATOM 669 C C . PRO A 1 80 ? -2.330 -0.263 -7.967 1.00 94.44 80 PRO A C 1
ATOM 671 O O . PRO A 1 80 ? -3.295 -0.271 -7.211 1.00 94.44 80 PRO A O 1
ATOM 674 N N . PHE A 1 81 ? -1.076 -0.208 -7.511 1.00 96.44 81 PHE A N 1
ATOM 675 C CA . PHE A 1 81 ? -0.707 -0.122 -6.106 1.00 96.44 81 PHE A CA 1
ATOM 676 C C . PHE A 1 81 ? 0.312 1.000 -5.892 1.00 96.44 81 PHE A C 1
ATOM 678 O O . PHE A 1 81 ? 1.386 1.007 -6.509 1.00 96.44 81 PHE A O 1
ATOM 685 N N . VAL A 1 82 ? -0.013 1.903 -4.969 1.00 96.56 82 VAL A N 1
ATOM 686 C CA . VAL A 1 82 ? 0.843 3.005 -4.525 1.00 96.56 82 VAL A CA 1
ATOM 687 C C . VAL A 1 82 ? 1.005 2.920 -3.011 1.00 96.56 82 VAL A C 1
ATOM 689 O O . VAL A 1 82 ? 0.024 2.825 -2.274 1.00 96.56 82 VAL A O 1
ATOM 692 N N . TYR A 1 83 ? 2.249 2.985 -2.545 1.00 95.81 83 TYR A N 1
ATOM 693 C CA . TYR A 1 83 ? 2.583 3.055 -1.128 1.00 95.81 83 TYR A CA 1
ATOM 694 C C . TYR A 1 83 ? 3.029 4.464 -0.745 1.00 95.81 83 TYR A C 1
ATOM 696 O O . TYR A 1 83 ? 3.924 5.032 -1.373 1.00 95.81 83 TYR A O 1
ATOM 704 N N . ALA A 1 84 ? 2.459 5.003 0.323 1.00 91.94 84 ALA A N 1
ATOM 705 C CA . ALA A 1 84 ? 2.833 6.276 0.910 1.00 91.94 84 ALA A CA 1
ATOM 706 C C . ALA A 1 84 ? 3.310 6.063 2.347 1.00 91.94 84 ALA A C 1
ATOM 708 O O . ALA A 1 84 ? 2.585 5.535 3.182 1.00 91.94 84 ALA A O 1
ATOM 709 N N . GLU A 1 85 ? 4.521 6.517 2.650 1.00 88.75 85 GLU A N 1
ATOM 710 C CA . GLU A 1 85 ? 4.990 6.644 4.029 1.00 88.75 85 GLU A CA 1
ATOM 711 C C . GLU A 1 85 ? 4.709 8.060 4.534 1.00 88.75 85 GLU A C 1
ATOM 713 O O . GLU A 1 85 ? 4.765 9.011 3.748 1.00 88.75 85 GLU A O 1
ATOM 718 N N . SER A 1 86 ? 4.408 8.214 5.822 1.00 81.56 86 SER A N 1
ATOM 719 C CA . SER A 1 86 ? 4.300 9.527 6.453 1.00 81.56 86 SER A CA 1
ATOM 720 C C . SER A 1 86 ? 4.868 9.549 7.871 1.00 81.56 86 SER A C 1
ATOM 722 O O . SER A 1 86 ? 4.599 8.678 8.697 1.00 81.56 86 SER A O 1
ATOM 724 N N . GLU A 1 87 ? 5.595 10.620 8.187 1.00 79.44 87 GLU A N 1
ATOM 725 C CA . GLU A 1 87 ? 5.945 10.968 9.562 1.00 79.44 87 GLU A CA 1
ATOM 726 C C . GLU A 1 87 ? 4.780 11.770 10.173 1.00 79.44 87 GLU A C 1
ATOM 728 O O . GLU A 1 87 ? 4.753 13.002 10.138 1.00 79.44 87 GLU A O 1
ATOM 733 N N . GLY A 1 88 ? 3.772 11.065 10.695 1.00 74.62 88 GLY A N 1
ATOM 734 C CA . GLY A 1 88 ? 2.558 11.660 11.256 1.00 74.62 88 GLY A CA 1
ATOM 735 C C . GLY A 1 88 ? 1.462 11.869 10.210 1.00 74.62 88 GLY A C 1
ATOM 736 O O . GLY A 1 88 ? 1.407 11.164 9.202 1.00 74.62 88 GLY A O 1
ATOM 737 N N . THR A 1 89 ? 0.572 12.832 10.459 1.00 74.38 89 THR A N 1
ATOM 738 C CA . THR A 1 89 ? -0.565 13.146 9.583 1.00 74.38 89 THR A CA 1
ATOM 739 C C . THR A 1 89 ? -0.109 13.635 8.206 1.00 74.38 89 THR A C 1
ATOM 741 O O . THR A 1 89 ? 0.444 14.736 8.119 1.00 74.38 89 THR A O 1
ATOM 744 N N . PRO A 1 90 ? -0.358 12.879 7.117 1.00 76.25 90 PRO A N 1
ATOM 745 C CA . PRO A 1 90 ? -0.041 13.334 5.779 1.00 76.25 90 PRO A CA 1
ATOM 746 C C . PRO A 1 90 ? -0.922 14.536 5.429 1.00 76.25 90 PRO A C 1
ATOM 748 O O . PRO A 1 90 ? -2.103 14.610 5.782 1.00 76.25 90 PRO A O 1
ATOM 751 N N . VAL A 1 91 ? -0.324 15.503 4.739 1.00 79.25 91 VAL A N 1
ATOM 752 C CA . VAL A 1 91 ? -0.993 16.730 4.310 1.00 79.25 91 VAL A CA 1
ATOM 753 C C . VAL A 1 91 ? -0.901 16.802 2.801 1.00 79.25 91 VAL A C 1
ATOM 755 O O . VAL A 1 91 ? 0.195 16.894 2.257 1.00 79.25 91 VAL A O 1
ATOM 758 N N . PHE A 1 92 ? -2.063 16.797 2.162 1.00 84.50 92 PHE A N 1
ATOM 759 C CA . PHE A 1 92 ? -2.212 16.886 0.719 1.00 84.50 92 PHE A CA 1
ATOM 760 C C . PHE A 1 92 ? -2.863 18.221 0.353 1.00 84.50 92 PHE A C 1
ATOM 762 O O . PHE A 1 92 ? -3.751 18.716 1.056 1.00 84.50 92 PHE A O 1
ATOM 769 N N . SER A 1 93 ? -2.415 18.816 -0.743 1.00 89.25 93 SER A N 1
ATOM 770 C CA . SER A 1 93 ? -3.073 19.955 -1.375 1.00 89.25 93 SER A CA 1
ATOM 771 C C . SER A 1 93 ? -4.416 19.539 -1.993 1.00 89.25 93 SER A C 1
ATOM 773 O O . SER A 1 93 ? -4.628 18.359 -2.277 1.00 89.25 93 SER A O 1
ATOM 775 N N . PRO A 1 94 ? -5.332 20.485 -2.270 1.00 90.06 94 PRO A N 1
ATOM 776 C CA . PRO A 1 94 ? -6.612 20.161 -2.901 1.00 90.06 94 PRO A CA 1
ATOM 777 C C . PRO A 1 94 ? -6.477 19.406 -4.234 1.00 90.06 94 PRO A C 1
ATOM 779 O O . PRO A 1 94 ? -7.279 18.520 -4.511 1.00 90.06 94 PRO A O 1
ATOM 782 N N . GLY A 1 95 ? -5.452 19.723 -5.035 1.00 91.69 95 GLY A N 1
ATOM 783 C CA . GLY A 1 95 ? -5.186 19.030 -6.299 1.00 91.69 95 GLY A CA 1
ATOM 784 C C . GLY A 1 95 ? -4.715 17.588 -6.099 1.00 91.69 95 GLY A C 1
ATOM 785 O O . GLY A 1 95 ? -5.183 16.693 -6.793 1.00 91.69 95 GLY A O 1
ATOM 786 N N . GLU A 1 96 ? -3.851 17.346 -5.112 1.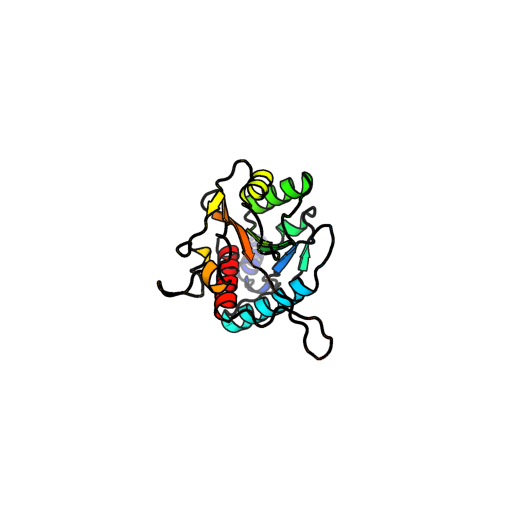00 91.62 96 GLU A N 1
ATOM 787 C CA . GLU A 1 96 ? -3.402 15.994 -4.754 1.00 91.62 96 GLU A CA 1
ATOM 788 C C . GLU A 1 96 ? -4.550 15.145 -4.200 1.00 91.62 96 GLU A C 1
ATOM 790 O O . GLU A 1 96 ? -4.689 13.987 -4.582 1.00 91.62 96 GLU A O 1
ATOM 795 N N . ILE A 1 97 ? -5.409 15.725 -3.351 1.00 90.94 97 ILE A N 1
ATOM 796 C CA . ILE A 1 97 ? -6.612 15.047 -2.843 1.00 90.94 97 ILE A CA 1
ATOM 797 C C . ILE A 1 97 ? -7.503 14.620 -4.011 1.00 90.94 97 ILE A C 1
ATOM 799 O O . ILE A 1 97 ? -7.900 13.461 -4.083 1.00 90.94 97 ILE A O 1
ATOM 803 N N . HIS A 1 98 ? -7.780 15.537 -4.939 1.00 92.25 98 HIS A N 1
ATOM 804 C CA . HIS A 1 98 ? -8.602 15.242 -6.107 1.00 92.25 98 HIS A CA 1
ATOM 805 C C . HIS A 1 98 ? -7.985 14.143 -6.988 1.00 92.25 98 HIS A C 1
ATOM 807 O O . HIS A 1 98 ? -8.682 13.215 -7.387 1.00 92.25 98 HIS A O 1
ATOM 813 N N . ASN A 1 99 ? -6.671 14.182 -7.223 1.00 94.44 99 ASN A N 1
ATOM 814 C CA . ASN A 1 99 ? -5.983 13.163 -8.017 1.00 94.44 99 ASN A CA 1
ATOM 815 C C . ASN A 1 99 ? -6.007 11.778 -7.338 1.00 94.44 99 ASN A C 1
ATOM 817 O O . ASN A 1 99 ? -6.220 10.772 -8.007 1.00 94.44 99 ASN A O 1
ATOM 821 N N . LEU A 1 100 ? -5.849 11.711 -6.008 1.00 92.62 100 LEU A N 1
ATOM 822 C CA . LEU A 1 100 ? -5.974 10.463 -5.240 1.00 92.62 100 LEU A CA 1
ATOM 823 C C . LEU A 1 100 ? -7.404 9.904 -5.259 1.00 92.62 100 LEU A C 1
ATOM 825 O O . LEU A 1 100 ? -7.590 8.685 -5.303 1.00 92.62 100 LEU A O 1
ATOM 829 N N . GLN A 1 101 ? -8.414 10.776 -5.240 1.00 92.19 101 GLN A N 1
ATOM 830 C CA . GLN A 1 101 ? -9.811 10.374 -5.403 1.00 92.19 101 GLN A CA 1
ATOM 831 C C . GLN A 1 101 ? -10.037 9.748 -6.779 1.00 92.19 101 GLN A C 1
ATOM 833 O O . GLN A 1 101 ? -10.476 8.603 -6.845 1.00 92.19 101 GLN A O 1
ATOM 838 N N . GLU A 1 102 ? -9.645 10.430 -7.859 1.00 94.38 102 GLU A N 1
ATOM 839 C CA . GLU A 1 102 ? -9.754 9.890 -9.222 1.00 94.38 102 GLU A CA 1
ATOM 840 C C . GLU A 1 102 ? -8.963 8.580 -9.390 1.00 94.38 102 GLU A C 1
ATOM 842 O O . GLU A 1 102 ? -9.434 7.639 -10.026 1.00 94.38 102 GLU A O 1
ATOM 847 N N . TYR A 1 103 ? -7.770 8.488 -8.797 1.00 95.25 103 TYR A N 1
ATOM 848 C CA . TYR A 1 103 ? -6.940 7.283 -8.828 1.00 95.25 103 TYR A CA 1
ATOM 849 C C . TYR A 1 103 ? -7.633 6.088 -8.167 1.00 95.25 103 TYR A C 1
ATOM 851 O O . TYR A 1 103 ? -7.713 5.008 -8.754 1.00 95.25 103 TYR A O 1
ATOM 859 N N . THR A 1 104 ? -8.162 6.276 -6.956 1.00 93.25 104 THR A N 1
ATOM 860 C CA . THR A 1 104 ? -8.870 5.206 -6.238 1.00 93.25 104 THR A CA 1
ATOM 861 C C . THR A 1 104 ? -10.202 4.852 -6.896 1.00 93.25 104 THR A C 1
ATOM 863 O O . THR A 1 104 ? -10.571 3.677 -6.896 1.00 93.25 104 THR A O 1
ATOM 866 N N . GLU A 1 105 ? -10.888 5.816 -7.515 1.00 91.69 105 GLU A N 1
ATOM 867 C CA . GLU A 1 105 ? -12.073 5.598 -8.357 1.00 91.69 105 GLU A CA 1
ATOM 868 C C . GLU A 1 105 ? -11.764 4.762 -9.597 1.00 91.69 105 GLU A C 1
ATOM 870 O O . GLU A 1 105 ? -12.522 3.855 -9.930 1.00 91.69 105 GLU A O 1
ATOM 875 N N . ALA A 1 106 ? -10.618 4.993 -10.236 1.00 93.50 106 ALA A N 1
ATOM 876 C CA . ALA A 1 106 ? -10.176 4.247 -11.411 1.00 93.50 106 ALA A CA 1
ATOM 877 C C . ALA A 1 106 ? -9.688 2.814 -11.106 1.00 93.50 106 ALA A C 1
ATOM 879 O O . ALA A 1 106 ? -9.208 2.129 -12.007 1.00 93.50 106 ALA A O 1
ATOM 880 N N . GLY A 1 107 ? -9.794 2.354 -9.855 1.00 93.12 107 GLY A N 1
ATOM 881 C CA . GLY A 1 107 ? -9.373 1.014 -9.429 1.00 93.12 107 GLY A CA 1
ATOM 882 C C . GLY A 1 107 ? -8.053 0.981 -8.659 1.00 93.12 107 GLY A C 1
ATOM 883 O O . GLY A 1 107 ? -7.684 -0.068 -8.141 1.00 93.12 107 GLY A O 1
ATOM 884 N N . GLY A 1 108 ? -7.372 2.118 -8.514 1.00 95.25 108 GLY A N 1
ATOM 885 C CA . GLY A 1 108 ? -6.138 2.217 -7.746 1.00 95.25 108 GLY A CA 1
ATOM 886 C C . GLY A 1 108 ? -6.304 1.813 -6.280 1.00 95.25 108 GLY A C 1
ATOM 887 O O . GLY A 1 108 ? -7.364 2.008 -5.668 1.00 95.25 108 GLY A O 1
ATOM 888 N N . PHE A 1 109 ? -5.233 1.264 -5.713 1.00 96.56 109 PHE A N 1
ATOM 889 C CA . PHE A 1 109 ? -5.101 0.959 -4.293 1.00 96.56 109 PHE A CA 1
ATOM 890 C C . PHE A 1 109 ? -4.000 1.821 -3.669 1.00 96.56 109 PHE A C 1
ATOM 892 O O . PHE A 1 109 ? -2.887 1.903 -4.203 1.00 96.56 109 PHE A O 1
ATOM 899 N N . LEU A 1 110 ? -4.304 2.465 -2.543 1.00 94.88 110 LEU A N 1
ATOM 900 C CA . LEU A 1 110 ? -3.362 3.297 -1.795 1.00 94.88 110 LEU A CA 1
ATOM 901 C C . LEU A 1 110 ? -3.129 2.712 -0.397 1.00 94.88 110 LEU A C 1
ATOM 903 O O . LEU A 1 110 ? -4.042 2.674 0.427 1.00 94.88 110 LEU A O 1
ATOM 907 N N . GLN A 1 111 ? -1.894 2.301 -0.114 1.00 94.81 111 GLN A N 1
ATOM 908 C CA . GLN A 1 111 ? -1.453 1.954 1.238 1.00 94.81 111 GLN A CA 1
ATOM 909 C C . GLN A 1 111 ? -0.754 3.160 1.859 1.00 94.81 111 GLN A C 1
ATOM 911 O O . GLN A 1 111 ? 0.192 3.690 1.277 1.00 94.81 111 GLN A O 1
ATOM 916 N N . ILE A 1 112 ? -1.205 3.593 3.032 1.00 90.75 112 ILE A N 1
ATOM 917 C CA . ILE A 1 112 ? -0.592 4.681 3.794 1.00 90.75 112 ILE A CA 1
ATOM 918 C C . ILE A 1 112 ? -0.060 4.107 5.104 1.00 90.75 112 ILE A C 1
ATOM 920 O O . ILE A 1 112 ? -0.835 3.606 5.917 1.00 90.75 112 ILE A O 1
ATOM 924 N N . HIS A 1 113 ? 1.249 4.223 5.310 1.00 87.94 113 HIS A N 1
ATOM 925 C CA . HIS A 1 113 ? 1.939 3.788 6.520 1.00 87.94 113 HIS A CA 1
ATOM 926 C C . HIS A 1 113 ? 2.479 4.985 7.299 1.00 87.94 113 HIS A C 1
ATOM 928 O O . HIS A 1 113 ? 3.407 5.667 6.851 1.00 87.94 113 HIS A O 1
ATOM 934 N N . ASN A 1 114 ? 1.925 5.223 8.484 1.00 84.19 114 ASN A N 1
ATOM 935 C CA . ASN A 1 114 ? 2.420 6.244 9.398 1.00 84.19 114 ASN A CA 1
ATOM 936 C C . ASN A 1 114 ? 3.468 5.657 10.356 1.00 84.19 114 ASN A C 1
ATOM 938 O O . ASN A 1 114 ? 3.194 4.753 11.152 1.00 84.19 114 ASN A O 1
ATOM 942 N N . THR A 1 115 ? 4.680 6.209 10.312 1.00 80.19 115 THR A N 1
ATOM 943 C CA . THR A 1 115 ? 5.854 5.673 11.016 1.00 80.19 115 THR A CA 1
ATOM 944 C C . THR A 1 115 ? 6.010 6.164 12.455 1.00 80.19 115 THR A C 1
ATOM 946 O O . THR A 1 115 ? 6.866 5.649 13.185 1.00 80.19 115 THR A O 1
ATOM 949 N N . VAL A 1 116 ? 5.202 7.135 12.899 1.00 74.19 116 VAL A N 1
ATOM 950 C CA . VAL A 1 116 ? 5.342 7.753 14.229 1.00 74.19 116 VAL A CA 1
ATOM 951 C C . VAL A 1 116 ? 4.772 6.862 15.334 1.00 74.19 116 VAL A C 1
ATOM 953 O O . VAL A 1 116 ? 5.360 6.794 16.419 1.00 74.19 116 VAL A O 1
ATOM 956 N N . GLY A 1 117 ? 3.672 6.148 15.077 1.00 62.69 117 GLY A N 1
ATOM 957 C CA . GLY A 1 117 ? 3.069 5.242 16.059 1.00 62.69 117 GLY A CA 1
ATOM 958 C C . GLY A 1 117 ? 2.512 5.950 17.299 1.00 62.69 117 GLY A C 1
ATOM 959 O O . GLY A 1 117 ? 2.605 5.393 18.394 1.00 62.69 117 GLY A O 1
ATOM 960 N N . LYS A 1 118 ? 2.034 7.196 17.169 1.00 61.12 118 LYS A N 1
ATOM 961 C CA . LYS A 1 118 ? 1.563 8.031 18.295 1.00 61.12 118 LYS A CA 1
ATOM 962 C C . LYS A 1 118 ? 0.263 8.802 18.042 1.00 61.12 118 LYS A C 1
ATOM 964 O O . LYS A 1 118 ? -0.163 9.517 18.944 1.00 61.12 118 LYS A O 1
ATOM 969 N N . SER A 1 119 ? -0.354 8.710 16.872 1.00 54.94 119 SER A N 1
ATOM 970 C CA . SER A 1 119 ? -1.535 9.513 16.539 1.00 54.94 119 SER A CA 1
ATOM 971 C C . SER A 1 119 ? -2.798 8.809 17.051 1.00 54.94 119 SER A C 1
ATOM 973 O O . SER A 1 119 ? -2.992 7.618 16.836 1.00 54.94 119 SER A O 1
ATOM 975 N N . GLU A 1 120 ? -3.614 9.427 17.908 1.00 56.03 120 GLU A N 1
ATOM 976 C CA . GLU A 1 120 ? -4.673 10.375 17.525 1.00 56.03 120 GLU A CA 1
ATOM 977 C C . GLU A 1 120 ? -5.443 9.900 16.287 1.00 56.03 120 GLU A C 1
ATOM 979 O O . GLU A 1 120 ? -4.870 9.726 15.214 1.00 56.03 120 GLU A O 1
ATOM 984 N N . ASP A 1 121 ? -6.741 9.654 16.481 1.00 61.94 121 ASP A N 1
ATOM 985 C CA . ASP A 1 121 ? -7.696 9.184 15.478 1.00 61.94 121 ASP A CA 1
ATOM 986 C C . ASP A 1 121 ? -7.421 9.804 14.099 1.00 61.94 121 ASP A C 1
ATOM 988 O O . ASP A 1 121 ? -7.471 11.022 13.943 1.00 61.94 121 ASP A O 1
ATOM 992 N N . PHE A 1 122 ? -7.096 8.964 13.113 1.00 67.06 122 PHE A N 1
ATOM 993 C CA . PHE A 1 122 ? -6.780 9.377 11.742 1.00 67.06 122 PHE A CA 1
ATOM 994 C C . PHE A 1 122 ? -8.021 9.553 10.864 1.00 67.06 122 PHE A C 1
ATOM 996 O O . PHE A 1 122 ? -7.917 10.004 9.717 1.00 67.06 122 PHE A O 1
ATOM 1003 N N . SER A 1 123 ? -9.200 9.269 11.423 1.00 67.62 123 SER A N 1
ATOM 1004 C CA . SER A 1 123 ? -10.492 9.575 10.819 1.00 67.62 123 SER A CA 1
ATOM 1005 C C . SER A 1 123 ? -10.568 10.990 10.224 1.00 67.62 123 SER A C 1
ATOM 1007 O O . SER A 1 123 ? -11.048 11.122 9.101 1.00 67.62 123 SER A O 1
ATOM 1009 N N . PRO A 1 124 ? -10.027 12.069 10.833 1.00 73.88 124 PRO A N 1
ATOM 1010 C CA . PRO A 1 124 ? -10.066 13.406 10.240 1.00 73.88 124 PRO A CA 1
ATOM 1011 C C . PRO A 1 124 ? -9.269 13.536 8.935 1.00 73.88 124 PRO A C 1
ATOM 1013 O O . PRO A 1 124 ? -9.643 14.324 8.068 1.00 73.88 124 PRO A O 1
ATOM 1016 N N . VAL A 1 125 ? -8.174 12.790 8.777 1.00 73.38 125 VAL A N 1
ATOM 1017 C CA . VAL A 1 125 ? -7.336 12.812 7.565 1.00 73.38 125 VAL A CA 1
ATOM 1018 C C . VAL A 1 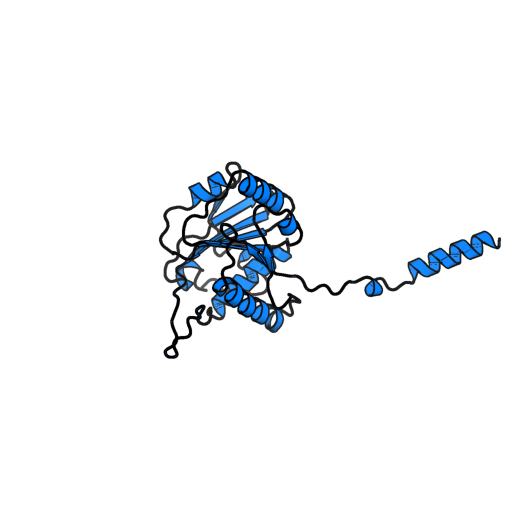125 ? -8.051 12.091 6.438 1.00 73.38 125 VAL A C 1
ATOM 1020 O O . VAL A 1 125 ? -8.222 12.646 5.352 1.00 73.38 125 VAL A O 1
ATOM 1023 N N . LEU A 1 126 ? -8.539 10.886 6.731 1.00 77.56 126 LEU A N 1
ATOM 1024 C CA . LEU A 1 126 ? -9.344 10.100 5.804 1.00 77.56 126 LEU A CA 1
ATOM 1025 C C . LEU A 1 126 ? -10.635 10.838 5.437 1.00 77.56 126 LEU A C 1
ATOM 1027 O O . LEU A 1 126 ? -11.012 10.841 4.276 1.00 77.56 126 LEU A O 1
ATOM 1031 N N . SER A 1 127 ? -11.248 11.559 6.378 1.00 82.44 127 SER A N 1
ATOM 1032 C CA . SER A 1 127 ? -12.435 12.388 6.130 1.00 82.44 127 SER A CA 1
ATOM 1033 C C . SER A 1 127 ? -12.137 13.590 5.239 1.00 82.44 127 SER A C 1
ATOM 1035 O O . SER A 1 127 ? -13.008 14.030 4.501 1.00 82.44 127 SER A O 1
ATOM 1037 N N . LYS A 1 128 ? -10.922 14.146 5.274 1.00 80.94 128 LYS A N 1
ATOM 1038 C CA . LYS A 1 128 ? -10.523 15.199 4.325 1.00 80.94 128 LYS A CA 1
ATOM 1039 C C . LYS A 1 128 ? -10.269 14.632 2.935 1.00 80.94 128 LYS A C 1
ATOM 1041 O O . LYS A 1 128 ? -10.646 15.259 1.951 1.00 80.94 128 LYS A O 1
ATOM 1046 N N . LEU A 1 129 ? -9.623 13.471 2.870 1.00 80.88 129 LEU A N 1
ATOM 1047 C CA . LEU A 1 129 ? -9.322 12.798 1.613 1.00 80.88 129 LEU A CA 1
ATOM 1048 C C . LEU A 1 129 ? -10.590 12.247 0.947 1.00 80.88 129 LEU A C 1
ATOM 1050 O O . LEU A 1 129 ? -10.728 12.331 -0.265 1.00 80.88 129 LEU A O 1
ATOM 1054 N N . PHE A 1 130 ? -11.526 11.722 1.734 1.00 82.31 130 PHE A N 1
ATOM 1055 C CA . PHE A 1 130 ? -12.725 11.018 1.281 1.00 82.31 130 PHE A CA 1
ATOM 1056 C C . PHE A 1 130 ? -13.911 11.315 2.215 1.00 82.31 130 PHE A C 1
ATOM 1058 O O . PHE A 1 130 ? -14.347 10.449 2.975 1.00 82.31 130 PHE A O 1
ATOM 1065 N N . PRO A 1 131 ? -14.457 12.544 2.178 1.00 80.62 131 PRO A N 1
ATOM 1066 C CA . PRO A 1 131 ? -15.501 12.985 3.111 1.00 80.62 131 PRO A CA 1
ATOM 1067 C C . PRO A 1 131 ? -16.824 12.231 2.972 1.00 80.62 131 PRO A C 1
ATOM 1069 O O . PRO A 1 131 ? -17.611 12.209 3.913 1.00 80.62 131 PRO A O 1
ATOM 1072 N N . GLN A 1 132 ? -17.082 11.653 1.798 1.00 81.81 132 GLN A N 1
ATOM 1073 C CA . GLN A 1 132 ? -18.338 10.971 1.478 1.00 81.81 132 GLN A CA 1
ATOM 1074 C C . GLN A 1 132 ? -18.244 9.447 1.620 1.00 81.81 132 GLN A C 1
ATOM 1076 O O . GLN A 1 132 ? -19.262 8.767 1.523 1.00 81.81 132 GLN A O 1
ATOM 1081 N N . GLU A 1 133 ? -17.044 8.902 1.838 1.00 82.81 133 GLU A N 1
ATOM 1082 C CA . GLU A 1 133 ? -16.831 7.458 1.810 1.00 82.81 133 GLU A CA 1
ATOM 1083 C C . GLU A 1 133 ? -16.881 6.841 3.207 1.00 82.81 133 GLU A C 1
ATOM 1085 O O . GLU A 1 133 ? -16.510 7.447 4.220 1.00 82.81 133 GLU A O 1
ATOM 1090 N N . LYS A 1 134 ? -17.317 5.582 3.263 1.00 81.31 134 LYS A N 1
ATOM 1091 C CA . LYS A 1 134 ? -17.415 4.838 4.515 1.00 81.31 134 LYS A CA 1
ATOM 1092 C C . LYS A 1 134 ? -16.021 4.433 4.995 1.00 81.31 134 LYS A C 1
ATOM 1094 O O . LYS A 1 134 ? -15.398 3.524 4.448 1.00 81.31 134 LYS A O 1
ATOM 1099 N N . GLN A 1 135 ? -15.580 5.060 6.079 1.00 86.06 135 GLN A N 1
ATOM 1100 C CA . GLN A 1 135 ? -14.397 4.635 6.821 1.00 86.06 135 GLN A CA 1
ATOM 1101 C C . GLN A 1 135 ? -14.749 3.473 7.743 1.00 86.06 135 GLN A C 1
ATOM 1103 O O . GLN A 1 135 ? -15.728 3.528 8.495 1.00 86.06 135 GLN A O 1
ATOM 1108 N N . ILE A 1 136 ? -13.946 2.418 7.699 1.00 89.00 136 ILE A N 1
ATOM 1109 C CA . ILE A 1 136 ? -14.118 1.248 8.555 1.00 89.00 136 ILE A CA 1
ATOM 1110 C C . ILE A 1 136 ? -12.810 0.894 9.245 1.00 89.00 136 ILE A C 1
ATOM 1112 O O . ILE A 1 136 ? -11.724 1.089 8.701 1.00 89.00 136 ILE A O 1
ATOM 1116 N N . LYS A 1 137 ? -12.920 0.327 10.444 1.00 88.56 137 LYS A N 1
ATOM 1117 C CA . LYS A 1 137 ? -11.811 -0.415 11.039 1.00 88.56 137 LYS A CA 1
ATOM 1118 C C . LYS A 1 137 ? -11.681 -1.735 10.295 1.00 88.56 137 LYS A C 1
ATOM 1120 O O . LYS A 1 137 ? -12.690 -2.403 10.068 1.00 88.56 137 LYS A O 1
ATOM 1125 N N . ILE A 1 138 ? -10.461 -2.101 9.930 1.00 89.19 138 ILE A N 1
ATOM 1126 C CA . ILE A 1 138 ? -10.193 -3.356 9.228 1.00 89.19 138 ILE A CA 1
ATOM 1127 C C . ILE A 1 138 ? -9.818 -4.411 10.272 1.00 89.19 138 ILE A C 1
ATOM 1129 O O . ILE A 1 138 ? -8.755 -4.347 10.890 1.00 89.19 138 ILE A O 1
ATOM 1133 N N . GLY A 1 139 ? -10.735 -5.346 10.520 1.00 87.56 139 GLY A N 1
ATOM 1134 C CA . GLY A 1 139 ? -10.511 -6.482 11.411 1.00 87.56 139 GLY A CA 1
ATOM 1135 C C . GLY A 1 139 ? -9.666 -7.577 10.758 1.00 87.56 139 GLY A C 1
ATOM 1136 O O . GLY A 1 139 ? -9.482 -7.598 9.539 1.00 87.56 139 GLY A O 1
ATOM 1137 N N . TRP A 1 140 ? -9.142 -8.493 11.574 1.00 87.00 140 TRP A N 1
ATOM 1138 C CA . TRP A 1 140 ? -8.275 -9.590 11.123 1.00 87.00 140 TRP A CA 1
ATOM 1139 C C . TRP A 1 140 ? -8.981 -10.561 10.161 1.00 87.00 140 TRP A C 1
ATOM 1141 O O . TRP A 1 140 ? -8.350 -11.201 9.325 1.00 87.00 140 TRP A O 1
ATOM 1151 N N . GLU A 1 141 ? -10.306 -10.617 10.237 1.00 87.50 141 GLU A N 1
ATOM 1152 C CA . GLU A 1 141 ? -11.187 -11.380 9.359 1.00 87.50 141 GLU A CA 1
ATOM 1153 C C . GLU A 1 141 ? -11.300 -10.810 7.936 1.00 87.50 141 GLU A C 1
ATOM 1155 O O . GLU A 1 141 ? -11.809 -11.489 7.041 1.00 87.50 141 GLU A O 1
ATOM 1160 N N . HIS A 1 142 ? -10.847 -9.573 7.702 1.00 91.81 142 HIS A N 1
ATOM 1161 C CA . HIS A 1 142 ? -10.967 -8.941 6.394 1.00 91.81 142 HIS A CA 1
ATOM 1162 C C . HIS A 1 142 ? -10.134 -9.695 5.335 1.00 91.81 142 HIS A C 1
ATOM 1164 O O . HIS A 1 142 ? -8.978 -10.046 5.598 1.00 91.81 142 HIS A O 1
ATOM 1170 N N . PRO A 1 143 ? -10.646 -9.883 4.098 1.00 92.88 143 PRO A N 1
ATOM 1171 C CA . PRO A 1 143 ? -9.944 -10.629 3.050 1.00 92.88 143 PRO A CA 1
ATOM 1172 C C . PRO A 1 143 ? -8.527 -10.133 2.747 1.00 92.88 143 PRO A C 1
ATOM 1174 O O . PRO A 1 143 ? -7.692 -10.924 2.315 1.00 92.88 143 PRO A O 1
ATOM 1177 N N . ILE A 1 144 ? -8.226 -8.857 3.005 1.00 93.88 144 ILE A N 1
ATOM 1178 C CA . ILE A 1 144 ? -6.882 -8.280 2.830 1.00 93.88 144 ILE A CA 1
ATOM 1179 C C . ILE A 1 144 ? -5.791 -9.051 3.591 1.00 93.88 144 ILE A C 1
ATOM 1181 O O . ILE A 1 144 ? -4.671 -9.150 3.103 1.00 93.88 144 ILE A O 1
ATOM 1185 N N . PHE A 1 145 ? -6.108 -9.664 4.737 1.00 92.31 145 PHE A N 1
ATOM 1186 C CA . PHE A 1 145 ? -5.151 -10.462 5.514 1.00 92.31 145 PHE A CA 1
ATOM 1187 C C . PHE A 1 145 ? -5.142 -11.939 5.132 1.00 92.31 145 PHE A C 1
ATOM 1189 O O . PHE A 1 145 ? -4.317 -12.699 5.634 1.00 92.31 145 PHE A O 1
ATOM 1196 N N . ASN A 1 146 ? -6.016 -12.348 4.216 1.00 91.62 146 ASN A N 1
ATOM 1197 C CA . ASN A 1 146 ? -6.286 -13.738 3.888 1.00 91.62 146 ASN A CA 1
ATOM 1198 C C . ASN A 1 146 ? -6.176 -13.991 2.373 1.00 91.62 146 ASN A C 1
ATOM 1200 O O . ASN A 1 146 ? -7.139 -14.386 1.715 1.00 91.62 146 ASN A O 1
ATOM 1204 N N . GLN A 1 147 ? -4.981 -13.790 1.816 1.00 94.06 147 GLN A N 1
ATOM 1205 C CA . GLN A 1 147 ? -4.687 -13.965 0.386 1.00 94.06 147 GLN A CA 1
ATOM 1206 C C . GLN A 1 147 ? -3.820 -15.212 0.158 1.00 94.06 147 GLN A C 1
ATOM 1208 O O . GLN A 1 147 ? -4.264 -16.322 0.462 1.00 94.06 147 GLN A O 1
ATOM 1213 N N . SER A 1 148 ? -2.600 -15.046 -0.357 1.00 93.19 148 SER A N 1
ATOM 1214 C CA . SER A 1 148 ? -1.648 -16.134 -0.613 1.00 93.19 148 SER A CA 1
ATOM 1215 C C . SER A 1 148 ? -1.186 -16.820 0.670 1.00 93.19 148 SER A C 1
ATOM 1217 O O . SER A 1 148 ? -1.049 -18.041 0.712 1.00 93.19 148 SER A O 1
ATOM 1219 N N . TYR A 1 149 ? -0.966 -16.043 1.729 1.00 93.31 149 TYR A N 1
ATOM 1220 C CA . TYR A 1 149 ? -0.680 -16.572 3.054 1.00 93.31 149 TYR A CA 1
ATOM 1221 C C . TYR A 1 149 ? -1.966 -16.677 3.868 1.00 93.31 149 TYR A C 1
ATOM 1223 O O . TYR A 1 149 ? -2.815 -15.788 3.840 1.00 93.31 149 TYR A O 1
ATOM 1231 N N . LYS A 1 150 ? -2.103 -17.780 4.599 1.00 91.44 150 LYS A N 1
ATOM 1232 C CA . LYS A 1 150 ? -3.222 -18.048 5.500 1.00 91.44 150 LYS A CA 1
ATOM 1233 C C . LYS A 1 150 ? -2.689 -18.051 6.928 1.00 91.44 150 LYS A C 1
ATOM 1235 O O . LYS A 1 150 ? -1.628 -18.625 7.174 1.00 91.44 150 LYS A O 1
ATOM 1240 N N . PHE A 1 151 ? -3.416 -17.423 7.843 1.00 87.88 151 PHE A N 1
ATOM 1241 C CA . PHE A 1 151 ? -3.067 -17.371 9.259 1.00 87.88 151 PHE A CA 1
ATOM 1242 C C . PHE A 1 151 ? -4.130 -18.120 10.071 1.00 87.88 151 PHE A C 1
ATOM 1244 O O . PHE A 1 151 ? -5.309 -18.026 9.723 1.00 87.88 151 PHE A O 1
ATOM 1251 N N . PRO A 1 152 ? -3.742 -18.893 11.100 1.00 84.69 152 PRO A N 1
ATOM 1252 C CA . PRO A 1 152 ? -4.707 -19.544 11.978 1.00 84.69 152 PRO A CA 1
ATOM 1253 C C . PRO A 1 152 ? -5.482 -18.507 12.810 1.00 84.69 152 PRO A C 1
ATOM 1255 O O . PRO A 1 152 ? -5.060 -17.359 12.940 1.00 84.69 152 PRO A O 1
ATOM 1258 N N . GLU A 1 153 ? -6.630 -18.901 13.365 1.00 78.94 153 GLU A N 1
ATOM 1259 C CA . GLU A 1 153 ? -7.506 -17.991 14.125 1.00 78.94 153 GLU A CA 1
ATOM 1260 C C . GLU A 1 153 ? -6.849 -17.431 15.395 1.00 78.94 153 GLU A C 1
ATOM 1262 O O . GLU A 1 153 ? -7.170 -16.325 15.820 1.00 78.94 153 GLU A O 1
ATOM 1267 N N . ASP A 1 154 ? -5.911 -18.172 15.984 1.00 80.88 154 ASP A N 1
ATOM 1268 C CA . ASP A 1 154 ? -5.140 -17.779 17.166 1.00 80.88 154 ASP A CA 1
ATOM 1269 C C . ASP A 1 154 ? -3.886 -16.956 16.830 1.00 80.88 154 ASP A C 1
ATOM 1271 O O . ASP A 1 154 ? -3.118 -16.593 17.726 1.00 80.88 154 ASP A O 1
ATOM 1275 N N . PHE A 1 155 ? -3.660 -16.651 15.548 1.00 81.50 155 PHE A N 1
ATOM 1276 C CA . PHE A 1 155 ? -2.514 -15.867 15.125 1.00 81.50 155 PHE A CA 1
ATOM 1277 C C . PHE A 1 155 ? -2.595 -14.438 15.676 1.00 81.50 155 PHE A C 1
ATOM 1279 O O . PHE A 1 155 ? -3.659 -13.815 15.596 1.00 81.50 155 PHE A O 1
ATOM 1286 N N . PRO A 1 156 ? -1.483 -13.871 16.183 1.00 76.94 156 PRO A N 1
ATOM 1287 C CA . PRO A 1 156 ? -1.501 -12.515 16.698 1.00 76.94 156 PRO A CA 1
ATOM 1288 C C . PRO A 1 156 ? -1.946 -11.523 15.623 1.00 76.94 156 PRO A C 1
ATOM 1290 O O . PRO A 1 156 ? -1.365 -11.470 14.538 1.00 76.94 156 PRO A O 1
ATOM 1293 N N . CYS A 1 157 ? -2.961 -10.712 15.921 1.00 72.25 157 CYS A N 1
ATOM 1294 C CA . CYS A 1 157 ? -3.395 -9.673 14.994 1.00 72.25 157 CYS A CA 1
ATOM 1295 C C . CYS A 1 157 ? -2.279 -8.635 14.779 1.00 72.25 157 CYS A C 1
ATOM 1297 O O . CYS A 1 157 ? -1.350 -8.518 15.587 1.00 72.25 157 CYS A O 1
ATOM 1299 N N . LEU A 1 158 ? -2.389 -7.829 13.717 1.00 71.81 158 LEU A N 1
ATOM 1300 C CA . LEU A 1 158 ? -1.438 -6.749 13.414 1.00 71.81 158 LEU A CA 1
ATOM 1301 C C . LEU A 1 158 ? -1.083 -5.903 14.642 1.00 71.81 158 LEU A C 1
ATOM 1303 O O . LEU A 1 158 ? 0.090 -5.637 14.898 1.00 71.81 158 LEU A O 1
ATOM 1307 N N . GLN A 1 159 ? -2.077 -5.543 15.455 1.00 72.75 159 GLN A N 1
ATOM 1308 C CA . GLN A 1 159 ? -1.859 -4.734 16.653 1.00 72.75 159 GLN A CA 1
ATOM 1309 C C . GLN A 1 159 ? -0.918 -5.414 17.653 1.00 72.75 159 GLN A C 1
ATOM 1311 O O . GLN A 1 159 ? -0.065 -4.752 18.245 1.00 72.75 159 GLN A O 1
ATOM 1316 N N . GLN A 1 160 ? -1.043 -6.730 17.830 1.00 73.81 160 GLN A N 1
ATOM 1317 C CA . GLN A 1 160 ? -0.195 -7.509 18.733 1.00 73.81 160 GLN A CA 1
ATOM 1318 C C . GLN A 1 160 ? 1.220 -7.677 18.171 1.00 73.81 160 GLN A C 1
ATOM 1320 O O . GLN A 1 160 ? 2.190 -7.503 18.911 1.00 73.81 160 GLN A O 1
ATOM 1325 N N . LEU A 1 1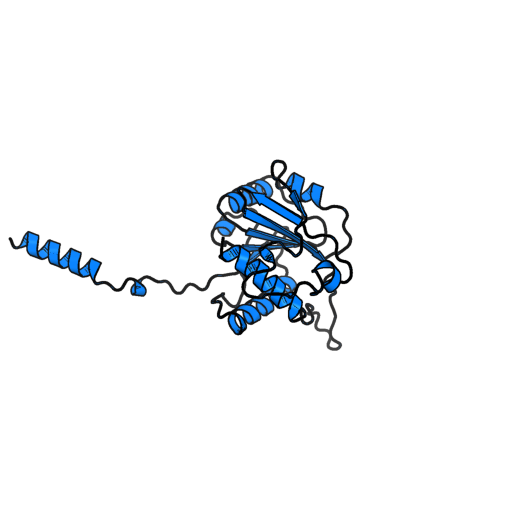61 ? 1.350 -7.936 16.865 1.00 74.75 161 LEU A N 1
ATOM 1326 C CA . LEU A 1 161 ? 2.652 -8.034 16.190 1.00 74.75 161 LEU A CA 1
ATOM 1327 C C . LEU A 1 161 ? 3.440 -6.723 16.277 1.00 74.75 161 LEU A C 1
ATOM 1329 O O . LEU A 1 161 ? 4.647 -6.733 16.522 1.00 74.75 161 LEU A O 1
ATOM 1333 N N . TYR A 1 162 ? 2.743 -5.594 16.173 1.00 70.44 162 TYR A N 1
ATOM 1334 C CA . TYR A 1 162 ? 3.323 -4.259 16.287 1.00 70.44 162 TYR A CA 1
ATOM 1335 C C . TYR A 1 162 ? 3.288 -3.677 17.709 1.00 70.44 162 TYR A C 1
ATOM 1337 O O . TYR A 1 162 ? 3.359 -2.462 17.884 1.00 70.44 162 TYR A O 1
ATOM 1345 N N . LYS A 1 163 ? 3.243 -4.535 18.741 1.00 69.00 163 LYS A N 1
ATOM 1346 C CA . LYS A 1 163 ? 3.353 -4.158 20.165 1.00 69.00 163 LYS A CA 1
ATOM 1347 C C . LYS A 1 163 ? 2.353 -3.071 20.597 1.00 69.00 163 LYS A C 1
ATOM 1349 O O . LYS A 1 163 ? 2.743 -2.070 21.198 1.00 69.00 163 LYS A O 1
ATOM 1354 N N . ASN A 1 164 ? 1.066 -3.321 20.365 1.00 66.38 164 ASN A N 1
ATOM 1355 C CA . ASN A 1 164 ? -0.067 -2.424 20.634 1.00 66.38 164 ASN A CA 1
ATOM 1356 C C . ASN A 1 164 ? -0.180 -1.249 19.654 1.00 66.38 164 ASN A C 1
ATOM 1358 O O . ASN A 1 164 ? -0.476 -0.125 20.060 1.00 66.38 164 ASN A O 1
ATOM 1362 N N . ALA A 1 165 ? 0.033 -1.513 18.364 1.00 67.88 165 ALA A N 1
ATOM 1363 C CA . ALA A 1 165 ? -0.315 -0.545 17.330 1.00 67.88 165 ALA A CA 1
ATOM 1364 C C . ALA A 1 165 ? -1.822 -0.203 17.369 1.00 67.88 165 ALA A C 1
ATOM 1366 O O . ALA A 1 165 ? -2.634 -1.039 17.791 1.00 67.88 165 ALA A O 1
ATOM 1367 N N . PRO A 1 166 ? -2.215 1.012 16.947 1.00 72.38 166 PRO A N 1
ATOM 1368 C CA . PRO A 1 166 ? -3.618 1.383 16.817 1.00 72.38 166 PRO A CA 1
ATOM 1369 C C . PRO A 1 166 ? -4.378 0.465 15.839 1.00 72.38 166 PRO A C 1
ATOM 1371 O O . PRO A 1 166 ? -3.777 -0.270 15.050 1.00 72.38 166 PRO A O 1
ATOM 1374 N N . PRO A 1 167 ? -5.724 0.494 15.861 1.00 78.06 167 PRO A N 1
ATOM 1375 C CA . PRO A 1 167 ? -6.524 -0.126 14.814 1.00 78.06 167 PRO A CA 1
ATOM 1376 C C . PRO A 1 167 ? -6.110 0.375 13.428 1.00 78.06 167 PRO A C 1
ATOM 1378 O O . PRO A 1 167 ? -5.890 1.570 13.242 1.00 78.06 167 PRO A O 1
ATOM 1381 N N . VAL A 1 168 ? -6.066 -0.538 12.460 1.00 86.50 168 VAL A N 1
ATOM 1382 C CA . VAL A 1 168 ? -5.922 -0.188 11.046 1.00 86.50 168 VAL A CA 1
ATOM 1383 C C . VAL A 1 168 ? -7.271 0.253 10.484 1.00 86.50 168 VAL A C 1
ATOM 1385 O O . VAL A 1 168 ? -8.333 -0.223 10.910 1.00 86.50 168 VAL A O 1
ATOM 1388 N N . TRP A 1 169 ? -7.230 1.164 9.523 1.00 88.31 169 TRP A N 1
ATOM 1389 C CA . TRP A 1 169 ? -8.412 1.768 8.924 1.00 88.31 169 TRP A CA 1
ATOM 1390 C C . TRP A 1 169 ? -8.428 1.548 7.423 1.00 88.31 169 TRP A C 1
ATOM 1392 O O . TRP A 1 169 ? -7.395 1.340 6.789 1.00 88.31 169 TRP A O 1
ATOM 1402 N N . GLY A 1 170 ? -9.618 1.614 6.847 1.00 90.31 170 GLY A N 1
ATOM 1403 C CA . GLY A 1 170 ? -9.788 1.525 5.416 1.00 90.31 170 GLY A CA 1
ATOM 1404 C C . GLY A 1 170 ? -10.943 2.363 4.913 1.00 90.31 170 GLY A C 1
ATOM 1405 O O . GLY A 1 170 ? -11.873 2.675 5.662 1.00 90.31 170 GLY A O 1
ATOM 1406 N N . ILE A 1 171 ? -10.876 2.709 3.633 1.00 91.62 171 ILE A N 1
ATOM 1407 C CA . ILE A 1 171 ? -11.986 3.318 2.902 1.00 91.62 171 ILE A CA 1
ATOM 1408 C C . ILE A 1 171 ? -12.524 2.286 1.922 1.00 91.62 171 ILE A C 1
ATOM 1410 O O . ILE A 1 171 ? -11.777 1.750 1.099 1.00 91.62 171 ILE A O 1
ATOM 1414 N N . ILE A 1 172 ? -13.821 2.005 2.045 1.00 89.69 172 ILE A N 1
ATOM 1415 C CA . ILE A 1 172 ? -14.539 1.127 1.126 1.00 89.69 172 ILE A CA 1
ATOM 1416 C C . ILE A 1 172 ? -15.295 1.980 0.120 1.00 89.69 172 ILE A C 1
ATOM 1418 O O . ILE A 1 172 ? -16.113 2.810 0.517 1.00 89.69 172 ILE A O 1
ATOM 1422 N N . LYS A 1 173 ? -15.073 1.701 -1.161 1.00 86.81 173 LYS A N 1
ATOM 1423 C CA . LYS A 1 173 ? -15.821 2.270 -2.277 1.00 86.81 173 LYS A CA 1
ATOM 1424 C C . LYS A 1 173 ? -16.310 1.139 -3.169 1.00 86.81 173 LYS A C 1
ATOM 1426 O O . LYS A 1 173 ? -15.517 0.289 -3.555 1.00 86.81 173 LYS A O 1
ATOM 1431 N N . GLU A 1 174 ? -17.614 1.109 -3.442 1.00 86.00 174 GLU A N 1
ATOM 1432 C CA . GLU A 1 174 ? -18.247 0.060 -4.265 1.00 86.00 174 GLU A CA 1
ATOM 1433 C C . GLU A 1 174 ? -17.859 -1.363 -3.816 1.00 86.00 174 GLU A C 1
ATOM 1435 O O . GLU A 1 174 ? -17.456 -2.201 -4.611 1.00 86.00 174 GLU A O 1
ATOM 1440 N N . GLU A 1 175 ? -17.927 -1.615 -2.502 1.00 86.56 175 GLU A N 1
ATOM 1441 C CA . GLU A 1 175 ? -17.571 -2.899 -1.861 1.00 86.56 175 GLU A CA 1
ATOM 1442 C C . GLU A 1 175 ? -16.082 -3.294 -1.939 1.00 86.56 175 GLU A C 1
ATOM 1444 O O . GLU A 1 175 ? -15.681 -4.305 -1.359 1.00 86.56 175 GLU A O 1
ATOM 1449 N N . ARG A 1 176 ? -15.232 -2.463 -2.550 1.00 90.56 176 ARG A N 1
ATOM 1450 C CA . ARG A 1 176 ? -13.780 -2.651 -2.622 1.00 90.56 176 ARG A CA 1
ATOM 1451 C C . ARG A 1 176 ? -13.060 -1.763 -1.614 1.00 90.56 176 ARG A C 1
ATOM 1453 O O . ARG A 1 176 ? -13.332 -0.569 -1.498 1.00 90.56 176 ARG A O 1
ATOM 1460 N N . LEU A 1 177 ? -12.087 -2.332 -0.909 1.00 93.81 177 LEU A N 1
ATOM 1461 C CA . LEU A 1 177 ? -11.146 -1.557 -0.107 1.00 93.81 177 LEU A CA 1
ATOM 1462 C C . LEU A 1 177 ? -10.144 -0.873 -1.041 1.00 93.81 177 LEU A C 1
ATOM 1464 O O . LEU A 1 177 ? -9.324 -1.547 -1.660 1.00 93.81 177 LEU A O 1
ATOM 1468 N N . CYS A 1 178 ? -10.222 0.451 -1.158 1.00 93.44 178 CYS A N 1
ATOM 1469 C CA . CYS A 1 178 ? -9.352 1.230 -2.044 1.00 93.44 178 CYS A CA 1
ATOM 1470 C C . CYS A 1 178 ? -8.208 1.931 -1.300 1.00 93.44 178 CYS A C 1
ATOM 1472 O O . CYS A 1 178 ? -7.183 2.247 -1.904 1.00 93.44 178 CYS A O 1
ATOM 1474 N N . ILE A 1 179 ? -8.359 2.145 0.010 1.00 93.31 179 ILE A N 1
ATOM 1475 C CA . ILE A 1 179 ? -7.311 2.710 0.862 1.00 93.31 179 ILE A CA 1
ATOM 1476 C C . ILE A 1 179 ? -7.141 1.848 2.089 1.00 93.31 179 ILE A C 1
ATOM 1478 O O . ILE A 1 179 ? -8.120 1.575 2.780 1.00 93.31 179 ILE A O 1
ATOM 1482 N N . PHE A 1 180 ? -5.897 1.489 2.380 1.00 93.06 180 PHE A N 1
ATOM 1483 C CA . PHE A 1 180 ? -5.499 0.832 3.613 1.00 93.06 180 PHE A CA 1
ATOM 1484 C C . PHE A 1 180 ? -4.558 1.749 4.388 1.00 93.06 180 PHE A C 1
ATOM 1486 O O . PHE A 1 180 ? -3.514 2.154 3.880 1.00 93.06 180 PHE A O 1
ATOM 1493 N N . TYR A 1 181 ? -4.954 2.104 5.605 1.00 89.44 181 TYR A N 1
ATOM 1494 C CA . TYR A 1 181 ? -4.184 2.954 6.499 1.00 89.44 181 TYR A CA 1
ATOM 1495 C C . TYR A 1 181 ? -3.737 2.155 7.718 1.00 89.44 181 TYR A C 1
ATOM 1497 O O . TYR A 1 181 ? -4.561 1.591 8.449 1.00 89.44 181 TYR A O 1
ATOM 1505 N N . GLU A 1 182 ? -2.437 2.177 7.969 1.00 86.12 182 GLU A N 1
ATOM 1506 C CA . GLU A 1 182 ? -1.828 1.574 9.141 1.00 86.12 182 GLU A CA 1
ATOM 1507 C C . GLU A 1 182 ? -0.820 2.514 9.795 1.00 86.12 182 GLU A C 1
ATOM 1509 O O . GLU A 1 182 ? -0.275 3.436 9.185 1.00 86.12 182 GLU A O 1
ATOM 1514 N N . GLU A 1 183 ? -0.586 2.282 11.080 1.00 80.12 183 GLU A N 1
ATOM 1515 C CA . GLU A 1 183 ? 0.342 3.076 11.860 1.00 80.12 183 GLU A CA 1
ATOM 1516 C C . GLU A 1 183 ? 1.060 2.185 12.859 1.00 80.12 183 GLU A C 1
ATOM 1518 O O . GLU A 1 183 ? 0.440 1.546 13.708 1.00 80.12 183 GLU A O 1
ATOM 1523 N N . PHE A 1 184 ? 2.384 2.177 12.791 1.00 76.62 184 PHE A N 1
ATOM 1524 C CA . PHE A 1 184 ? 3.219 1.564 13.810 1.00 76.62 184 PHE A CA 1
ATOM 1525 C C . PHE A 1 184 ? 4.608 2.185 13.790 1.00 76.62 184 PHE A C 1
ATOM 1527 O O . PHE A 1 184 ? 5.157 2.564 12.750 1.00 76.62 184 PHE A O 1
ATOM 1534 N N . LYS A 1 185 ? 5.213 2.261 14.976 1.00 69.62 185 LYS A N 1
ATOM 1535 C CA . LYS A 1 185 ? 6.552 2.818 15.117 1.00 69.62 185 LYS A CA 1
ATOM 1536 C C . LYS A 1 185 ? 7.551 1.942 14.373 1.00 69.62 185 LYS A C 1
ATOM 1538 O O . LYS A 1 185 ? 7.771 0.786 14.734 1.00 69.62 185 LYS A O 1
ATOM 1543 N N . THR A 1 186 ? 8.207 2.518 13.374 1.00 65.00 186 THR A N 1
ATOM 1544 C CA . THR A 1 186 ? 9.292 1.841 12.662 1.00 65.00 186 THR A CA 1
ATOM 1545 C C . THR A 1 186 ? 10.609 2.317 13.272 1.00 65.00 186 THR A C 1
ATOM 1547 O O . THR A 1 186 ? 11.094 3.402 12.965 1.00 65.00 186 THR A O 1
ATOM 1550 N N . GLU A 1 187 ? 11.167 1.572 14.231 1.00 54.31 187 GLU A N 1
ATOM 1551 C CA . GLU A 1 187 ? 12.419 1.994 14.870 1.00 54.31 187 GLU A CA 1
ATOM 1552 C C . GLU A 1 187 ? 13.586 1.857 13.896 1.00 54.31 187 GLU A C 1
ATOM 1554 O O . GLU A 1 187 ? 13.775 0.801 13.296 1.00 54.31 187 GLU A O 1
ATOM 1559 N N . ALA A 1 188 ? 14.398 2.908 13.763 1.00 50.88 188 ALA A N 1
ATOM 1560 C CA . ALA A 1 188 ? 15.661 2.837 13.051 1.00 50.88 188 ALA A CA 1
ATOM 1561 C C . ALA A 1 188 ? 16.803 2.379 13.976 1.00 50.88 188 ALA A C 1
ATOM 1563 O O . ALA A 1 188 ? 17.244 3.131 14.832 1.00 50.88 188 ALA A O 1
ATOM 1564 N N . VAL A 1 189 ? 17.299 1.153 13.810 1.00 44.25 189 VAL A N 1
ATOM 1565 C CA . VAL A 1 189 ? 18.495 0.624 14.476 1.00 44.25 189 VAL A CA 1
ATOM 1566 C C . VAL A 1 189 ? 19.727 1.010 13.656 1.00 44.25 189 VAL A C 1
ATOM 1568 O O . VAL A 1 189 ? 19.889 0.563 12.525 1.00 44.25 189 VAL A O 1
ATOM 1571 N N . GLN A 1 190 ? 20.615 1.824 14.227 1.00 41.31 190 GLN A N 1
ATOM 1572 C CA . GLN A 1 190 ? 21.973 1.986 13.702 1.00 41.31 190 GLN A CA 1
ATOM 1573 C C . GLN A 1 190 ? 22.771 0.704 13.951 1.00 41.31 190 GLN A C 1
ATOM 1575 O O . GLN A 1 190 ? 22.786 0.182 15.068 1.00 41.31 190 GLN A O 1
ATOM 1580 N N . LYS A 1 191 ? 23.470 0.199 12.931 1.00 44.97 191 LYS A N 1
ATOM 1581 C CA . LYS A 1 191 ? 24.488 -0.835 13.149 1.00 44.97 191 LYS A CA 1
ATOM 1582 C C . LYS A 1 191 ? 25.743 -0.206 13.770 1.00 44.97 191 LYS A C 1
ATOM 1584 O O . LYS A 1 191 ? 26.049 0.960 13.533 1.00 44.97 191 LYS A O 1
ATOM 1589 N N . GLN A 1 192 ? 26.509 -1.001 14.525 1.00 47.25 192 GLN A N 1
ATOM 1590 C CA . GLN A 1 192 ? 27.752 -0.570 15.196 1.00 47.25 192 GLN A CA 1
ATOM 1591 C C . GLN A 1 192 ? 28.848 -0.046 14.240 1.00 47.25 192 GLN A C 1
ATOM 1593 O O . GLN A 1 192 ? 29.820 0.546 14.694 1.00 47.25 192 GLN A O 1
ATOM 1598 N N . ASN A 1 193 ? 28.699 -0.233 12.925 1.00 47.88 193 ASN A N 1
ATOM 1599 C CA . ASN A 1 193 ? 29.617 0.235 11.883 1.00 47.88 193 ASN A CA 1
ATOM 1600 C C . ASN A 1 193 ? 29.265 1.630 11.314 1.00 47.88 193 ASN A C 1
ATOM 1602 O O . ASN A 1 193 ? 29.859 2.036 10.320 1.00 47.88 193 ASN A O 1
ATOM 1606 N N . GLY A 1 194 ? 28.307 2.360 11.899 1.00 45.53 194 GLY A N 1
ATOM 1607 C CA . GLY A 1 194 ? 27.932 3.711 11.451 1.00 45.53 194 GLY A CA 1
ATOM 1608 C C . GLY A 1 194 ? 27.019 3.747 10.219 1.00 45.53 194 GLY A C 1
ATOM 1609 O O . GLY A 1 194 ? 26.591 4.821 9.796 1.00 45.53 194 GLY A O 1
ATOM 1610 N N . GLU A 1 195 ? 26.656 2.589 9.665 1.00 38.78 195 GLU A N 1
ATOM 1611 C CA . GLU A 1 195 ? 25.638 2.498 8.626 1.00 38.78 195 GLU A CA 1
ATOM 1612 C C . GLU A 1 195 ? 24.250 2.671 9.251 1.00 38.78 195 GLU A C 1
ATOM 1614 O O . GLU A 1 195 ? 23.798 1.874 10.081 1.00 38.78 195 GLU A O 1
ATOM 1619 N N . THR A 1 196 ? 23.547 3.721 8.827 1.00 39.56 196 THR A N 1
ATOM 1620 C CA . THR A 1 196 ? 22.142 3.923 9.185 1.00 39.56 196 THR A CA 1
ATOM 1621 C C . THR A 1 196 ? 21.272 3.267 8.121 1.00 39.56 196 THR A C 1
ATOM 1623 O O . THR A 1 196 ? 20.746 3.930 7.234 1.00 39.56 196 THR A O 1
ATOM 1626 N N . PHE A 1 197 ? 21.106 1.954 8.208 1.00 45.88 197 PHE A N 1
ATOM 1627 C CA . PHE A 1 197 ? 19.960 1.296 7.597 1.00 45.88 197 PHE A CA 1
ATOM 1628 C C . PHE A 1 197 ? 19.102 0.781 8.723 1.00 45.88 197 PHE A C 1
ATOM 1630 O O . PHE A 1 197 ? 19.568 -0.035 9.512 1.00 45.88 197 PHE A O 1
ATOM 1637 N N . ASN A 1 198 ? 17.833 1.167 8.742 1.00 42.22 198 ASN A N 1
ATOM 1638 C CA . ASN A 1 198 ? 16.890 0.223 9.283 1.00 42.22 198 ASN A CA 1
ATOM 1639 C C . ASN A 1 198 ? 15.631 0.164 8.468 1.00 42.22 198 ASN A C 1
ATOM 1641 O O . ASN A 1 198 ? 14.913 1.155 8.377 1.00 42.22 198 ASN A O 1
ATOM 1645 N N . ILE A 1 199 ? 15.374 -1.056 8.010 1.00 47.88 199 ILE A N 1
ATOM 1646 C CA . ILE A 1 199 ? 14.248 -1.828 8.517 1.00 47.88 199 ILE A CA 1
ATOM 1647 C C . ILE A 1 199 ? 14.839 -3.210 8.858 1.00 47.88 199 ILE A C 1
ATOM 1649 O O . ILE A 1 199 ? 14.989 -4.058 7.981 1.00 47.88 199 ILE A O 1
ATOM 1653 N N . GLN A 1 200 ? 15.325 -3.399 10.098 1.00 44.59 200 GLN A N 1
ATOM 1654 C CA . GLN A 1 200 ? 15.722 -4.715 10.654 1.00 44.59 200 GLN A CA 1
ATOM 1655 C C . GLN A 1 200 ? 14.625 -5.731 10.340 1.00 44.59 200 GLN A C 1
ATOM 1657 O O . GLN A 1 200 ? 13.480 -5.300 10.214 1.00 44.59 200 GLN A O 1
ATOM 1662 N N . PRO A 1 201 ? 14.946 -7.027 10.146 1.00 49.53 201 PRO A N 1
ATOM 1663 C CA . PRO A 1 201 ? 14.105 -7.919 9.372 1.00 49.53 201 PRO A CA 1
ATOM 1664 C C . PRO A 1 201 ? 12.691 -7.859 9.920 1.00 49.53 201 PRO A C 1
ATOM 1666 O O . PRO A 1 201 ? 12.410 -8.361 11.003 1.00 49.53 201 PRO A O 1
ATOM 1669 N N . VAL A 1 202 ? 11.827 -7.213 9.137 1.00 65.62 202 VAL A N 1
ATOM 1670 C CA . VAL A 1 202 ? 10.387 -7.399 9.184 1.00 65.62 202 VAL A CA 1
ATOM 1671 C C . VAL A 1 202 ? 10.203 -8.883 9.419 1.00 65.62 202 VAL A C 1
ATOM 1673 O O . VAL A 1 202 ? 10.759 -9.669 8.633 1.00 65.62 202 VAL A O 1
ATOM 1676 N N . SER A 1 203 ? 9.582 -9.253 10.539 1.00 79.25 203 SER A N 1
ATOM 1677 C CA . SER A 1 203 ? 9.464 -10.662 10.888 1.00 79.25 203 SER A CA 1
ATOM 1678 C C . SER A 1 203 ? 8.811 -11.390 9.714 1.00 79.25 203 SER A C 1
ATOM 1680 O O . SER A 1 203 ? 8.123 -10.776 8.888 1.00 79.25 203 SER A O 1
ATOM 1682 N N . GLU A 1 204 ? 9.080 -12.681 9.563 1.00 84.69 204 GLU A N 1
ATOM 1683 C CA . GLU A 1 204 ? 8.538 -13.412 8.418 1.00 84.69 204 GLU A CA 1
ATOM 1684 C C . GLU A 1 204 ? 7.006 -13.303 8.368 1.00 84.69 204 GLU A C 1
ATOM 1686 O O . GLU A 1 204 ? 6.427 -13.166 7.293 1.00 84.69 204 GLU A O 1
ATOM 1691 N N . GLU A 1 205 ? 6.371 -13.260 9.536 1.00 86.38 205 GLU A N 1
ATOM 1692 C CA . GLU A 1 205 ? 4.950 -12.993 9.746 1.00 86.38 205 GLU A CA 1
ATOM 1693 C C . GLU A 1 205 ? 4.512 -11.673 9.118 1.00 86.38 205 GLU A C 1
ATOM 1695 O O . GLU A 1 205 ? 3.608 -11.663 8.286 1.00 86.38 205 GLU A O 1
ATOM 1700 N N . ILE A 1 206 ? 5.178 -10.567 9.453 1.00 85.00 206 ILE A N 1
ATOM 1701 C CA . ILE A 1 206 ? 4.825 -9.256 8.907 1.00 85.00 206 ILE A CA 1
ATOM 1702 C C . ILE A 1 206 ? 5.035 -9.237 7.385 1.00 85.00 206 ILE A C 1
ATOM 1704 O O . ILE A 1 206 ? 4.186 -8.736 6.654 1.00 85.00 206 ILE A O 1
ATOM 1708 N N . ARG A 1 207 ? 6.104 -9.859 6.867 1.00 89.31 207 ARG A N 1
ATOM 1709 C CA . ARG A 1 207 ? 6.318 -9.951 5.407 1.00 89.31 207 ARG A CA 1
ATOM 1710 C C . ARG A 1 207 ? 5.194 -10.709 4.706 1.00 89.31 207 ARG A C 1
ATOM 1712 O O . ARG A 1 207 ? 4.844 -10.361 3.580 1.00 89.31 207 ARG A O 1
ATOM 1719 N N . LYS A 1 208 ? 4.647 -11.744 5.349 1.00 92.25 208 LYS A N 1
ATOM 1720 C CA . LYS A 1 208 ? 3.491 -12.500 4.846 1.00 92.25 208 LYS A CA 1
ATOM 1721 C C . LYS A 1 208 ? 2.211 -11.661 4.874 1.00 92.25 208 LYS A C 1
ATOM 1723 O O . LYS A 1 208 ? 1.413 -11.771 3.949 1.00 92.25 208 LYS A O 1
ATOM 1728 N N . ILE A 1 209 ? 2.028 -10.809 5.883 1.00 91.25 209 ILE A N 1
ATOM 1729 C CA . ILE A 1 209 ? 0.885 -9.886 5.946 1.00 91.25 209 ILE A CA 1
ATOM 1730 C C . ILE A 1 209 ? 0.977 -8.838 4.837 1.00 91.25 209 ILE A C 1
ATOM 1732 O O . ILE A 1 209 ? 0.035 -8.689 4.065 1.00 91.25 209 ILE A O 1
ATOM 1736 N N . GLU A 1 210 ? 2.131 -8.195 4.684 1.00 92.06 210 GLU A N 1
ATOM 1737 C CA . GLU A 1 210 ? 2.389 -7.220 3.616 1.00 92.06 210 GLU A CA 1
ATOM 1738 C C . GLU A 1 210 ? 2.216 -7.848 2.228 1.00 92.06 210 GLU A C 1
ATOM 1740 O O . GLU A 1 210 ? 1.612 -7.271 1.329 1.00 92.06 210 GLU A O 1
ATOM 1745 N N . ALA A 1 211 ? 2.675 -9.091 2.055 1.00 93.94 211 ALA A N 1
ATOM 1746 C CA . ALA A 1 211 ? 2.418 -9.850 0.838 1.00 93.94 211 ALA A CA 1
ATOM 1747 C C . ALA A 1 211 ? 0.921 -10.042 0.565 1.00 93.94 211 ALA A C 1
ATOM 1749 O O . ALA A 1 211 ? 0.506 -10.028 -0.593 1.00 93.94 211 ALA A O 1
ATOM 1750 N N . ASN A 1 212 ? 0.104 -10.251 1.597 1.00 94.88 212 ASN A N 1
ATOM 1751 C CA . ASN A 1 212 ? -1.337 -10.366 1.427 1.00 94.88 212 ASN A CA 1
ATOM 1752 C C . ASN A 1 212 ? -1.979 -9.022 1.072 1.00 94.88 212 ASN A C 1
ATOM 1754 O O . ASN A 1 212 ? -2.793 -9.001 0.154 1.00 94.88 212 ASN A O 1
ATOM 1758 N N . ILE A 1 213 ? -1.562 -7.919 1.701 1.00 94.81 213 ILE A N 1
ATOM 1759 C CA . ILE A 1 213 ? -2.019 -6.560 1.362 1.00 94.81 213 ILE A CA 1
ATOM 1760 C C . ILE A 1 213 ? -1.748 -6.257 -0.115 1.00 94.81 213 ILE A C 1
ATOM 1762 O O . ILE A 1 213 ? -2.659 -5.888 -0.856 1.00 94.81 213 ILE A O 1
ATOM 1766 N N . VAL A 1 214 ? -0.518 -6.505 -0.570 1.00 94.94 214 VAL A N 1
ATOM 1767 C CA . VAL A 1 214 ? -0.141 -6.313 -1.973 1.00 94.94 214 VAL A CA 1
ATOM 1768 C C . VAL A 1 214 ? -0.943 -7.249 -2.879 1.00 94.94 214 VAL A C 1
ATOM 1770 O O . VAL A 1 214 ? -1.550 -6.786 -3.836 1.00 94.94 214 VAL A O 1
ATOM 1773 N N . ASN A 1 215 ? -1.031 -8.549 -2.579 1.00 94.00 215 ASN A N 1
ATOM 1774 C CA . ASN A 1 215 ? -1.825 -9.474 -3.400 1.00 94.00 215 ASN A CA 1
ATOM 1775 C C . ASN A 1 215 ? -3.296 -9.054 -3.507 1.00 94.00 215 ASN A C 1
ATOM 1777 O O . ASN A 1 215 ? -3.862 -9.150 -4.592 1.00 94.00 215 ASN A O 1
ATOM 1781 N N . TYR A 1 216 ? -3.899 -8.566 -2.421 1.00 94.88 216 TYR A N 1
ATOM 1782 C CA . TYR A 1 216 ? -5.264 -8.044 -2.429 1.00 94.88 216 TYR A CA 1
ATOM 1783 C C . TYR A 1 216 ? -5.395 -6.871 -3.409 1.00 94.88 216 TYR A C 1
ATOM 1785 O O . TYR A 1 216 ? -6.319 -6.854 -4.216 1.00 94.88 216 TYR A O 1
ATOM 1793 N N . ALA A 1 217 ? -4.445 -5.933 -3.408 1.00 94.12 217 ALA A N 1
ATOM 1794 C CA . ALA A 1 217 ? -4.444 -4.802 -4.337 1.00 94.12 217 ALA A CA 1
ATOM 1795 C C . ALA A 1 217 ? -4.336 -5.215 -5.820 1.00 94.12 217 ALA A C 1
ATOM 1797 O O . ALA A 1 217 ? -4.849 -4.518 -6.684 1.00 94.12 217 ALA A O 1
ATOM 1798 N N . PHE A 1 218 ? -3.683 -6.342 -6.120 1.00 91.06 218 PHE A N 1
ATOM 1799 C CA . PHE A 1 218 ? -3.507 -6.852 -7.489 1.00 91.06 218 PHE A CA 1
ATOM 1800 C C . PHE A 1 218 ? -4.570 -7.872 -7.934 1.00 91.06 218 PHE A C 1
ATOM 1802 O O . PHE A 1 218 ? -4.546 -8.297 -9.089 1.00 91.06 218 PHE A O 1
ATOM 1809 N N . SER A 1 219 ? -5.463 -8.299 -7.037 1.00 85.88 219 SER A N 1
ATOM 1810 C CA . SER A 1 219 ? -6.454 -9.356 -7.309 1.00 85.88 219 SER A CA 1
ATOM 1811 C C . SER A 1 219 ? -7.895 -8.851 -7.409 1.00 85.88 219 SER A C 1
ATOM 1813 O O . SER A 1 219 ? -8.777 -9.656 -7.710 1.00 85.88 219 SER A O 1
ATOM 1815 N N . ASN A 1 220 ? -8.135 -7.564 -7.139 1.00 61.19 220 ASN A N 1
ATOM 1816 C CA . ASN A 1 220 ? -9.456 -6.928 -7.192 1.00 61.19 220 ASN A CA 1
ATOM 1817 C C . ASN A 1 220 ? -9.580 -5.964 -8.368 1.00 61.19 220 ASN A C 1
ATOM 1819 O O . ASN A 1 220 ? -8.559 -5.329 -8.710 1.00 61.19 220 ASN A O 1
#